Protein AF-A0A392Q1U7-F1 (afdb_monomer)

Solvent-accessible surface area (backbone atoms only — not comparable to full-atom values): 10334 Å² total; per-residue (Å²): 117,70,90,79,48,67,92,45,71,65,40,51,51,53,53,49,46,45,48,70,69,57,63,28,70,69,48,54,56,52,48,41,59,57,46,52,52,45,52,53,50,54,52,48,50,51,50,52,56,44,60,69,48,60,78,52,88,94,50,102,69,74,93,72,66,60,69,62,49,55,50,50,53,50,49,58,39,51,47,25,72,74,69,76,45,53,61,72,67,99,85,57,52,68,60,60,66,59,40,53,50,52,50,50,36,51,52,51,46,59,53,54,73,70,58,83,50,64,29,76,80,36,69,91,42,51,88,53,58,72,86,46,52,66,58,50,50,53,53,37,49,56,51,46,51,51,52,50,51,50,51,51,50,53,53,54,61,35,59,85,36,59,58,96,85,39,46,34,66,56,49,53,52,54,75,55,99

pLDDT: mean 72.5, std 15.58, range [30.97, 90.19]

Radius of gyration: 20.48 Å; Cα contacts (8 Å, |Δi|>4): 106; chains: 1; bounding box: 51×43×52 Å

Mean predicted aligned error: 11.9 Å

Structure (mmCIF, N/CA/C/O backbone):
data_AF-A0A392Q1U7-F1
#
_entry.id   AF-A0A392Q1U7-F1
#
loop_
_atom_site.group_PDB
_atom_site.id
_atom_site.type_symbol
_atom_site.label_atom_id
_atom_site.label_alt_id
_atom_site.label_comp_id
_atom_site.label_asym_id
_atom_site.label_entity_id
_atom_site.label_seq_id
_atom_site.pdbx_PDB_ins_code
_atom_site.Cartn_x
_atom_site.Cartn_y
_atom_site.Cartn_z
_atom_site.occupancy
_atom_site.B_iso_or_equiv
_atom_site.auth_seq_id
_atom_site.auth_comp_id
_atom_site.auth_asym_id
_atom_site.auth_atom_id
_atom_site.pdbx_PDB_model_num
ATOM 1 N N . MET A 1 1 ? -5.615 -0.242 13.489 1.00 59.84 1 MET A N 1
ATOM 2 C CA . MET A 1 1 ? -5.833 0.347 12.144 1.00 59.84 1 MET A CA 1
ATOM 3 C C . MET A 1 1 ? -7.008 1.340 12.153 1.00 59.84 1 MET A C 1
ATOM 5 O O . MET A 1 1 ? -8.154 0.920 12.259 1.00 59.84 1 MET A O 1
ATOM 9 N N . PHE A 1 2 ? -6.759 2.656 12.079 1.00 68.69 2 PHE A N 1
ATOM 10 C CA . PHE A 1 2 ? -7.812 3.687 12.219 1.00 68.69 2 PHE A CA 1
ATOM 11 C C . PHE A 1 2 ? -8.845 3.705 11.073 1.00 68.69 2 PHE A C 1
ATOM 13 O O . PHE A 1 2 ? -9.956 4.192 11.263 1.00 68.69 2 PHE A O 1
ATOM 20 N N . VAL A 1 3 ? -8.498 3.158 9.901 1.00 69.00 3 VAL A N 1
ATOM 21 C CA . VAL A 1 3 ? -9.365 3.093 8.706 1.00 69.00 3 VAL A CA 1
ATOM 22 C C . VAL A 1 3 ? -10.648 2.294 8.964 1.00 69.00 3 VAL A C 1
ATOM 24 O O . VAL A 1 3 ? -11.698 2.638 8.433 1.00 69.00 3 VAL A O 1
ATOM 27 N N . LEU A 1 4 ? -10.573 1.271 9.821 1.00 73.62 4 LEU A N 1
ATOM 28 C CA . LEU A 1 4 ? -11.698 0.410 10.205 1.00 73.62 4 LEU A CA 1
ATOM 29 C C . LEU A 1 4 ? -12.294 0.782 11.572 1.00 73.62 4 LEU A C 1
ATOM 31 O O . LEU A 1 4 ? -13.145 0.064 12.096 1.00 73.62 4 LEU A O 1
ATOM 35 N N . ALA A 1 5 ? -11.837 1.880 12.184 1.00 80.44 5 ALA A N 1
ATOM 36 C CA . ALA A 1 5 ? -12.350 2.298 13.480 1.00 80.44 5 ALA A CA 1
ATOM 37 C C . ALA A 1 5 ? -13.783 2.843 13.341 1.00 80.44 5 ALA A C 1
ATOM 39 O O . ALA A 1 5 ? -14.061 3.597 12.402 1.00 80.44 5 ALA A O 1
ATOM 40 N N . PRO A 1 6 ? -14.690 2.521 14.282 1.00 86.38 6 PRO A N 1
ATOM 41 C CA . PRO A 1 6 ? -16.019 3.110 14.293 1.00 86.38 6 PRO A CA 1
ATOM 42 C C . PRO A 1 6 ? -15.921 4.631 14.433 1.00 86.38 6 PRO A C 1
ATOM 44 O O . PRO A 1 6 ? -14.999 5.170 15.057 1.00 86.38 6 PRO A O 1
ATOM 47 N N . TYR A 1 7 ? -16.894 5.334 13.859 1.00 86.25 7 TYR A N 1
ATOM 48 C CA . TYR A 1 7 ? -16.936 6.787 13.934 1.00 86.25 7 TYR A CA 1
ATOM 49 C C . TYR A 1 7 ? -16.984 7.250 15.398 1.00 86.25 7 TYR A C 1
ATOM 51 O O . TYR A 1 7 ? -17.879 6.890 16.159 1.00 86.25 7 TYR A O 1
ATOM 59 N N . GLY A 1 8 ? -16.014 8.070 15.795 1.00 88.94 8 GLY A N 1
ATOM 60 C CA . GLY A 1 8 ? -15.810 8.455 17.188 1.00 88.94 8 GLY A CA 1
ATOM 61 C C . GLY A 1 8 ? -14.883 9.656 17.319 1.00 88.94 8 GLY A C 1
ATOM 62 O O . GLY A 1 8 ? -14.483 10.254 16.319 1.00 88.94 8 GLY A O 1
ATOM 63 N N . SER A 1 9 ? -14.567 10.050 18.552 1.00 87.75 9 SER A N 1
ATOM 64 C CA . SER A 1 9 ? -13.575 11.101 18.822 1.00 87.75 9 SER A CA 1
ATOM 65 C C . SER A 1 9 ? -12.201 10.718 18.266 1.00 87.75 9 SER A C 1
ATOM 67 O O . SER A 1 9 ? -11.599 11.516 17.555 1.00 87.75 9 SER A O 1
ATOM 69 N N . TYR A 1 10 ? -11.772 9.473 18.495 1.00 83.88 10 TYR A N 1
ATOM 70 C CA . TYR A 1 10 ? -10.518 8.919 17.978 1.00 83.88 10 TYR A CA 1
ATOM 71 C C . TYR A 1 10 ? -10.422 9.017 16.448 1.00 83.88 10 TYR A C 1
ATOM 73 O O . TYR A 1 10 ? -9.534 9.685 15.926 1.00 83.88 10 TYR A O 1
ATOM 81 N N . TRP A 1 11 ? -11.383 8.433 15.720 1.00 86.06 11 TRP A N 1
ATOM 82 C CA . TRP A 1 11 ? -11.390 8.469 14.253 1.00 86.06 11 TRP A CA 1
ATOM 83 C C . TRP A 1 11 ? -11.387 9.907 13.713 1.00 86.06 11 T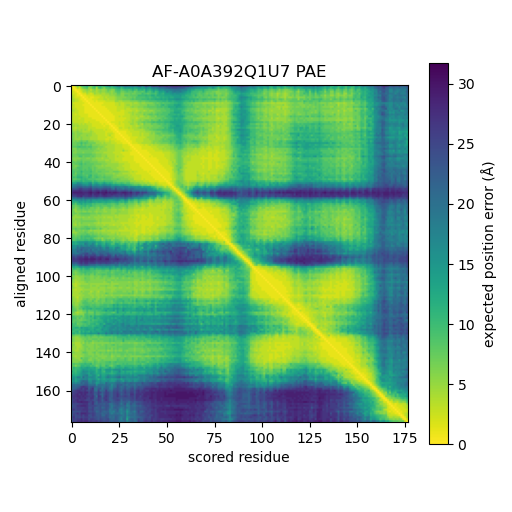RP A C 1
ATOM 85 O O . TRP A 1 11 ? -10.653 10.221 12.778 1.00 86.06 11 TRP A O 1
ATOM 95 N N . ARG A 1 12 ? -12.166 10.809 14.333 1.00 86.44 12 ARG A N 1
ATOM 96 C CA . ARG A 1 12 ? -12.230 12.223 13.933 1.00 86.44 12 ARG A CA 1
ATOM 97 C C . ARG A 1 12 ? -10.893 12.930 14.128 1.00 86.44 12 ARG A C 1
ATOM 99 O O . ARG A 1 12 ? -10.484 13.681 13.247 1.00 86.44 12 ARG A O 1
ATOM 106 N N . GLN A 1 13 ? -10.229 12.702 15.260 1.00 82.06 13 GLN A N 1
ATOM 107 C CA . GLN A 1 13 ? -8.927 13.299 15.557 1.00 82.06 13 GLN A CA 1
ATOM 108 C C . GLN A 1 13 ? -7.860 12.813 14.578 1.00 82.06 13 GLN A C 1
ATOM 110 O O . GLN A 1 13 ? -7.204 13.643 13.956 1.00 82.06 13 GLN A O 1
ATOM 115 N N . VAL A 1 14 ? -7.748 11.498 14.369 1.00 79.06 14 VAL A N 1
ATOM 116 C CA . VAL A 1 14 ? -6.768 10.932 13.431 1.00 79.06 14 VAL A CA 1
ATOM 117 C C . VAL A 1 14 ? -7.020 11.449 12.015 1.00 79.06 14 VAL A C 1
ATOM 119 O O . VAL A 1 14 ? -6.110 11.981 11.390 1.00 79.06 14 VAL A O 1
ATOM 122 N N . ARG A 1 15 ? -8.272 11.416 11.533 1.00 82.25 15 ARG A N 1
ATOM 123 C CA . ARG A 1 15 ? -8.622 11.946 10.205 1.00 82.25 15 ARG A CA 1
ATOM 124 C C . ARG A 1 15 ? -8.290 13.432 10.065 1.00 82.25 15 ARG A C 1
ATOM 126 O O . ARG A 1 15 ? -7.809 13.847 9.009 1.00 82.25 15 ARG A O 1
ATOM 133 N N . LYS A 1 16 ? -8.552 14.235 11.102 1.00 83.00 16 LYS A N 1
ATOM 134 C CA . LYS A 1 16 ? -8.217 15.664 11.118 1.00 83.00 16 LYS A CA 1
ATOM 135 C C . LYS A 1 16 ? -6.708 15.866 10.972 1.00 83.00 16 LYS A C 1
ATOM 137 O O . LYS A 1 16 ? -6.309 16.633 10.105 1.00 83.00 16 LYS A O 1
ATOM 142 N N . ILE A 1 17 ? -5.897 15.151 11.754 1.00 77.50 17 ILE A N 1
ATOM 143 C CA . ILE A 1 17 ? -4.429 15.218 11.683 1.00 77.50 17 ILE A CA 1
ATOM 144 C C . ILE A 1 17 ? -3.945 14.799 10.293 1.00 77.50 17 ILE A C 1
ATOM 146 O O . ILE A 1 17 ? -3.238 15.557 9.639 1.00 77.50 17 ILE A O 1
ATOM 150 N N . THR A 1 18 ? -4.386 13.647 9.778 1.00 77.81 18 THR A N 1
ATOM 151 C CA . THR A 1 18 ? -3.981 13.177 8.444 1.00 77.81 18 THR A CA 1
ATOM 152 C C . THR A 1 18 ? -4.306 14.202 7.356 1.00 77.81 18 THR A C 1
ATOM 154 O O . THR A 1 18 ? -3.483 14.463 6.486 1.00 77.81 18 THR A O 1
ATOM 157 N N . THR A 1 19 ? -5.484 14.822 7.411 1.00 80.69 19 THR A N 1
ATOM 158 C CA . THR A 1 19 ? -5.910 15.786 6.385 1.00 80.69 19 THR A CA 1
ATOM 159 C C . THR A 1 19 ? -5.155 17.113 6.488 1.00 80.69 19 THR A C 1
ATOM 161 O O . THR A 1 19 ? -4.786 17.684 5.466 1.00 80.69 19 THR A O 1
ATOM 164 N N . LEU A 1 20 ? -4.941 17.615 7.707 1.00 78.44 20 LEU A N 1
ATOM 165 C CA . LEU A 1 20 ? -4.383 18.950 7.940 1.00 78.44 20 LEU A CA 1
ATOM 166 C C . LEU A 1 20 ? -2.860 18.986 8.037 1.00 78.44 20 LEU A C 1
ATOM 168 O O . LEU A 1 20 ? -2.287 20.046 7.826 1.00 78.44 20 LEU A O 1
ATOM 172 N N . GLU A 1 21 ? -2.210 17.864 8.328 1.00 72.31 21 GLU A N 1
ATOM 173 C CA . GLU A 1 21 ? -0.757 17.824 8.519 1.00 72.31 21 GLU A CA 1
ATOM 174 C C . GLU A 1 21 ? -0.049 17.023 7.427 1.00 72.31 21 GLU A C 1
ATOM 176 O O . GLU A 1 21 ? 1.025 17.419 6.979 1.00 72.31 21 GLU A O 1
ATOM 181 N N . ILE A 1 22 ? -0.653 15.922 6.964 1.00 71.00 22 ILE A N 1
ATOM 182 C CA . ILE A 1 22 ? -0.003 14.974 6.043 1.00 71.00 22 ILE A CA 1
ATOM 183 C C . ILE A 1 22 ? -0.436 15.226 4.595 1.00 71.00 22 ILE A C 1
ATOM 185 O O . ILE A 1 22 ? 0.398 15.334 3.702 1.00 71.00 22 ILE A O 1
ATOM 189 N N . LEU A 1 23 ? -1.743 15.351 4.353 1.00 77.62 23 LEU A N 1
ATOM 190 C CA . LEU A 1 23 ? -2.328 15.423 3.008 1.00 77.62 23 LEU A CA 1
ATOM 191 C C . LEU A 1 23 ? -2.635 16.854 2.546 1.00 77.62 23 LEU A C 1
ATOM 193 O O . LEU A 1 23 ? -3.477 17.062 1.671 1.00 77.62 23 LEU A O 1
ATOM 197 N N . THR A 1 24 ? -1.972 17.857 3.120 1.00 80.81 24 THR A N 1
ATOM 198 C CA . THR A 1 24 ? -2.137 19.237 2.650 1.00 80.81 24 THR A CA 1
ATOM 199 C C . THR A 1 24 ? -1.553 19.413 1.257 1.00 80.81 24 THR A C 1
ATOM 201 O O . THR A 1 24 ? -0.583 18.750 0.891 1.00 80.81 24 THR A O 1
ATOM 204 N N . HIS A 1 25 ? -2.101 20.363 0.494 1.00 83.81 25 HIS A N 1
ATOM 205 C CA . HIS A 1 25 ? -1.598 20.696 -0.841 1.00 83.81 25 HIS A CA 1
ATOM 206 C C . HIS A 1 25 ? -0.083 20.920 -0.836 1.00 83.81 25 HIS A C 1
ATOM 208 O O . HIS A 1 25 ? 0.639 20.303 -1.612 1.00 83.81 25 HIS A O 1
ATOM 214 N N . ARG A 1 26 ? 0.402 21.733 0.113 1.00 77.25 26 ARG A N 1
ATOM 215 C CA . ARG A 1 26 ? 1.827 22.024 0.280 1.00 77.25 26 ARG A CA 1
ATOM 216 C C . ARG A 1 26 ? 2.654 20.753 0.481 1.00 77.25 26 ARG A C 1
ATOM 218 O O . ARG A 1 26 ? 3.674 20.600 -0.174 1.00 77.25 26 ARG A O 1
ATOM 225 N N . ARG A 1 27 ? 2.223 19.832 1.347 1.00 73.25 27 ARG A N 1
ATOM 226 C CA . ARG A 1 27 ? 2.957 18.578 1.599 1.00 73.25 27 ARG A CA 1
ATOM 227 C C . ARG A 1 27 ? 2.967 17.673 0.373 1.00 73.25 27 ARG A C 1
ATOM 229 O O . ARG A 1 27 ? 4.007 17.136 0.009 1.00 73.25 27 ARG A O 1
ATOM 236 N N . VAL A 1 28 ? 1.829 17.541 -0.305 1.00 79.19 28 VAL A N 1
ATOM 237 C CA . VAL A 1 28 ? 1.717 16.745 -1.537 1.00 79.19 28 VAL A CA 1
ATOM 238 C C . VAL A 1 28 ? 2.592 17.315 -2.658 1.00 79.19 28 VAL A C 1
ATOM 240 O O . VAL A 1 28 ? 3.146 16.547 -3.453 1.00 79.19 28 VAL A O 1
ATOM 243 N N . GLU A 1 29 ? 2.719 18.639 -2.724 1.00 81.38 29 GLU A N 1
ATOM 244 C CA . GLU A 1 29 ? 3.575 19.363 -3.663 1.00 81.38 29 GLU A CA 1
ATOM 245 C C . GLU A 1 29 ? 5.060 19.205 -3.321 1.00 81.38 29 GLU A C 1
ATOM 247 O O . GLU A 1 29 ? 5.847 18.862 -4.197 1.00 81.38 29 GLU A O 1
ATOM 252 N N . GLN A 1 30 ? 5.438 19.309 -2.046 1.00 71.81 30 GLN A N 1
ATOM 253 C CA . GLN A 1 30 ? 6.806 19.037 -1.585 1.00 71.81 30 GLN A CA 1
ATOM 254 C C . GLN A 1 30 ? 7.247 17.609 -1.943 1.00 71.81 30 GLN A C 1
ATOM 256 O O . GLN A 1 30 ? 8.363 17.387 -2.405 1.00 71.81 30 GLN A O 1
ATOM 261 N N . LEU A 1 31 ? 6.339 16.636 -1.846 1.00 72.38 31 LEU A N 1
ATOM 262 C CA . LEU A 1 31 ? 6.588 15.236 -2.206 1.00 72.38 31 LEU A CA 1
ATOM 263 C C . LEU A 1 31 ? 6.533 14.952 -3.722 1.00 72.38 31 LEU A C 1
ATOM 265 O O . LEU A 1 31 ? 6.670 13.803 -4.147 1.00 72.38 31 LEU A O 1
ATOM 269 N N . HIS A 1 32 ? 6.325 15.967 -4.567 1.00 81.75 32 HIS A N 1
ATOM 270 C CA . HIS A 1 32 ? 6.248 15.802 -6.021 1.00 81.75 32 HIS A CA 1
ATOM 271 C C . HIS A 1 32 ? 7.529 15.212 -6.617 1.00 81.75 32 HIS A C 1
ATOM 273 O O . HIS A 1 32 ? 7.454 14.344 -7.488 1.00 81.75 32 HIS A O 1
ATOM 279 N N . HIS A 1 33 ? 8.695 15.637 -6.126 1.00 77.38 33 HIS A N 1
ATOM 280 C CA . HIS A 1 33 ? 9.981 15.179 -6.645 1.00 77.38 33 HIS A CA 1
ATOM 281 C C . HIS A 1 33 ? 10.148 13.659 -6.502 1.00 77.38 33 HIS A C 1
ATOM 283 O O . HIS A 1 33 ? 10.556 13.010 -7.460 1.00 77.38 33 HIS A O 1
ATOM 289 N N . PHE A 1 34 ? 9.730 13.072 -5.374 1.00 74.19 34 PHE A N 1
ATOM 290 C CA . PHE A 1 34 ? 9.734 11.619 -5.186 1.00 74.19 34 PHE A CA 1
ATOM 291 C C . PHE A 1 34 ? 8.866 10.897 -6.225 1.00 74.19 34 PHE A C 1
ATOM 293 O O . PHE A 1 34 ? 9.291 9.875 -6.758 1.00 74.19 34 PHE A O 1
ATOM 300 N N . ARG A 1 35 ? 7.6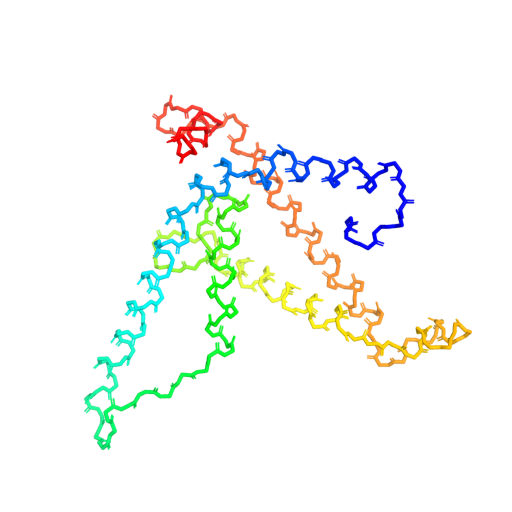88 11.442 -6.580 1.00 82.38 35 ARG A N 1
ATOM 301 C CA . ARG A 1 35 ? 6.837 10.862 -7.641 1.00 82.38 35 ARG A CA 1
ATOM 302 C C . ARG A 1 35 ? 7.533 10.882 -8.988 1.00 82.38 35 ARG A C 1
ATOM 304 O O . ARG A 1 35 ? 7.561 9.866 -9.672 1.00 82.38 35 ARG A O 1
ATOM 311 N N . VAL A 1 36 ? 8.067 12.041 -9.371 1.00 87.19 36 VAL A N 1
ATOM 312 C CA . VAL A 1 36 ? 8.711 12.218 -10.677 1.00 87.19 36 VAL A CA 1
ATOM 313 C C . VAL A 1 36 ? 9.941 11.331 -10.793 1.00 87.19 36 VAL A C 1
ATOM 315 O O . VAL A 1 36 ? 10.077 10.621 -11.786 1.00 87.19 36 VAL A O 1
ATOM 318 N N . LEU A 1 37 ? 10.798 11.326 -9.770 1.00 84.69 37 LEU A N 1
ATOM 319 C CA . LEU A 1 37 ? 12.001 10.498 -9.736 1.00 84.69 37 LEU A CA 1
ATOM 320 C C . LEU A 1 37 ? 11.662 9.011 -9.820 1.00 84.69 37 LEU A C 1
ATOM 322 O O . LEU A 1 37 ? 12.307 8.282 -10.570 1.00 84.69 37 LEU A O 1
ATOM 326 N N . GLU A 1 38 ? 10.647 8.548 -9.088 1.00 84.38 38 GLU A N 1
ATOM 327 C CA . GLU A 1 38 ? 10.283 7.135 -9.131 1.00 84.38 38 GLU A CA 1
ATOM 328 C C . GLU A 1 38 ? 9.703 6.738 -10.488 1.00 84.38 38 GLU A C 1
ATOM 330 O O . GLU A 1 38 ? 10.127 5.738 -11.056 1.00 84.38 38 GLU A O 1
ATOM 335 N N . VAL A 1 39 ? 8.823 7.558 -11.069 1.00 88.69 39 VAL A N 1
ATOM 336 C CA . VAL A 1 39 ? 8.293 7.315 -12.419 1.00 88.69 39 VAL A CA 1
ATOM 337 C C . VAL A 1 39 ? 9.422 7.283 -13.453 1.00 88.69 39 VAL A C 1
ATOM 339 O O . VAL A 1 39 ? 9.451 6.388 -14.296 1.00 88.69 39 VAL A O 1
ATOM 342 N N . GLN A 1 40 ? 10.380 8.211 -13.379 1.00 90.19 40 GLN A N 1
ATOM 343 C CA . GLN A 1 40 ? 11.554 8.216 -14.255 1.00 90.19 40 GLN A CA 1
ATOM 344 C C . GLN A 1 40 ? 12.392 6.943 -14.095 1.00 90.19 40 GLN A C 1
ATOM 346 O O . GLN A 1 40 ? 12.786 6.342 -15.095 1.00 90.19 40 GLN A O 1
ATOM 351 N N . ASN A 1 41 ? 12.624 6.499 -12.858 1.00 86.19 41 ASN A N 1
ATOM 352 C CA . ASN A 1 41 ? 13.346 5.259 -12.582 1.00 86.19 41 ASN A CA 1
ATOM 353 C C . ASN A 1 41 ? 12.612 4.036 -13.141 1.00 86.19 41 ASN A C 1
ATOM 355 O O . ASN A 1 41 ? 13.245 3.193 -13.769 1.00 86.19 41 ASN A O 1
ATOM 359 N N . SER A 1 42 ? 11.291 3.953 -12.975 1.00 86.38 42 SER A N 1
ATOM 360 C CA . SER A 1 42 ? 10.501 2.837 -13.499 1.00 86.38 42 SER A CA 1
ATOM 361 C C . SER A 1 42 ? 10.436 2.824 -15.032 1.00 86.38 42 SER A C 1
ATOM 363 O O . SER A 1 42 ? 10.443 1.755 -15.637 1.00 86.38 42 SER A O 1
ATOM 365 N N . ILE A 1 43 ? 10.419 3.993 -15.687 1.00 89.69 43 ILE A N 1
ATOM 366 C CA . ILE A 1 43 ? 10.532 4.091 -17.154 1.00 89.69 43 ILE A CA 1
ATOM 367 C C . ILE A 1 43 ? 11.918 3.634 -17.619 1.00 89.69 43 ILE A C 1
ATOM 369 O O . ILE A 1 43 ? 12.032 2.915 -18.612 1.00 89.69 43 ILE A O 1
ATOM 373 N N . LYS A 1 44 ? 12.975 4.029 -16.903 1.00 89.94 44 LYS A N 1
ATOM 374 C CA . LYS A 1 44 ? 14.338 3.585 -17.203 1.00 89.94 44 LYS A CA 1
ATOM 375 C C . LYS A 1 44 ? 14.473 2.067 -17.065 1.00 89.94 44 LYS A C 1
ATOM 377 O O . LYS A 1 44 ? 15.029 1.433 -17.952 1.00 89.94 44 LYS A O 1
ATOM 382 N N . GLU A 1 45 ? 13.892 1.481 -16.022 1.00 86.44 45 GLU A N 1
ATOM 383 C CA . GLU A 1 45 ? 13.853 0.028 -15.833 1.00 86.44 45 GLU A CA 1
ATOM 384 C C . GLU A 1 45 ? 13.170 -0.680 -17.013 1.00 86.44 45 GLU A C 1
ATOM 386 O O . GLU A 1 45 ? 13.697 -1.668 -17.524 1.00 86.44 45 GLU A O 1
ATOM 391 N N . PHE A 1 46 ? 12.057 -0.141 -17.528 1.00 86.12 46 PHE A N 1
ATOM 392 C CA . PHE A 1 46 ? 11.446 -0.671 -18.750 1.00 86.12 46 PHE A CA 1
ATOM 393 C C . PHE A 1 46 ? 12.376 -0.624 -19.952 1.00 86.12 46 PHE A C 1
ATOM 395 O O . PHE A 1 46 ? 12.458 -1.595 -20.706 1.00 86.12 46 PHE A O 1
ATOM 402 N N . TYR A 1 47 ? 13.061 0.500 -20.136 1.00 86.94 47 TYR A N 1
ATOM 403 C CA . TYR A 1 47 ? 13.995 0.671 -21.236 1.00 86.94 47 TYR A CA 1
ATOM 404 C C . TYR A 1 47 ? 15.168 -0.315 -21.147 1.00 86.94 47 TYR A C 1
ATOM 406 O O . TYR A 1 47 ? 15.532 -0.922 -22.154 1.00 86.94 47 TYR A O 1
ATOM 414 N N . ASP A 1 48 ? 15.707 -0.538 -19.950 1.00 87.06 48 ASP A N 1
ATOM 415 C CA . ASP A 1 48 ? 16.816 -1.465 -19.708 1.00 87.06 48 ASP A CA 1
ATOM 416 C C . ASP A 1 48 ? 16.389 -2.933 -19.931 1.00 87.06 48 ASP A C 1
ATOM 418 O O . ASP A 1 48 ? 17.098 -3.713 -20.581 1.00 87.06 48 ASP A O 1
ATOM 422 N N . VAL A 1 49 ? 15.188 -3.317 -19.476 1.00 84.69 49 VAL A N 1
ATOM 423 C CA . VAL A 1 49 ? 14.610 -4.649 -19.742 1.00 84.69 49 VAL A CA 1
ATOM 424 C C . VAL A 1 49 ? 14.342 -4.845 -21.238 1.00 84.69 49 VAL A C 1
ATOM 426 O O . VAL A 1 49 ? 14.566 -5.929 -21.776 1.00 84.69 49 VAL A O 1
ATOM 429 N N . TRP A 1 50 ? 13.892 -3.802 -21.935 1.00 84.69 50 TRP A N 1
ATOM 430 C CA . TRP A 1 50 ? 13.712 -3.844 -23.383 1.00 84.69 50 TRP A CA 1
ATOM 431 C C . TRP A 1 50 ? 15.043 -3.992 -24.128 1.00 84.69 50 TRP A C 1
ATOM 433 O O . TRP A 1 50 ? 15.168 -4.862 -24.989 1.00 84.69 50 TRP A O 1
ATOM 443 N N . CYS A 1 51 ? 16.063 -3.216 -23.754 1.00 84.06 51 CYS A N 1
ATOM 444 C CA . CYS A 1 51 ? 17.387 -3.283 -24.373 1.00 84.06 51 CYS A CA 1
ATOM 445 C C . CYS A 1 51 ? 18.065 -4.643 -24.173 1.00 84.06 51 CYS A C 1
ATOM 447 O O . CYS A 1 51 ? 18.660 -5.165 -25.111 1.00 84.06 51 CYS A O 1
ATOM 449 N N . SER A 1 52 ? 17.962 -5.231 -22.978 1.00 82.25 52 SER A N 1
ATOM 450 C CA . SER A 1 52 ? 18.567 -6.539 -22.683 1.00 82.25 52 SER A CA 1
ATOM 451 C C . SER A 1 52 ? 17.935 -7.686 -23.477 1.00 82.25 52 SER A C 1
ATOM 453 O O . SER A 1 52 ? 18.644 -8.601 -23.886 1.00 82.25 52 SER A O 1
ATOM 455 N N . LYS A 1 53 ? 16.627 -7.621 -23.752 1.00 76.50 53 LYS A N 1
ATOM 456 C CA . LYS A 1 53 ? 15.896 -8.651 -24.513 1.00 76.50 53 LYS A CA 1
ATOM 457 C C . LYS A 1 53 ? 15.940 -8.467 -26.028 1.00 76.50 53 LYS A C 1
ATOM 459 O O . LYS A 1 53 ? 15.617 -9.396 -26.754 1.00 76.50 53 LYS A O 1
ATOM 464 N N . LYS A 1 54 ? 16.370 -7.300 -26.514 1.00 68.31 54 LYS A N 1
ATOM 465 C CA . LYS A 1 54 ? 16.489 -6.995 -27.950 1.00 68.31 54 LYS A CA 1
ATOM 466 C C . LYS A 1 54 ? 17.491 -7.898 -28.689 1.00 68.31 54 LYS A C 1
ATOM 468 O O . LYS A 1 54 ? 17.416 -8.007 -29.909 1.00 68.31 54 LYS A O 1
ATOM 473 N N . ASN A 1 55 ? 18.423 -8.519 -27.965 1.00 63.00 55 ASN A N 1
ATOM 474 C CA . ASN A 1 55 ? 19.451 -9.384 -28.544 1.00 63.00 55 ASN A CA 1
ATOM 475 C C . ASN A 1 55 ? 18.986 -10.832 -28.791 1.00 63.00 55 ASN A C 1
ATOM 477 O O . ASN A 1 55 ? 19.701 -11.552 -29.480 1.00 63.00 55 ASN A O 1
ATOM 481 N N . ASP A 1 56 ? 17.821 -11.244 -28.273 1.00 63.06 56 ASP A N 1
ATOM 482 C CA . ASP A 1 56 ? 17.222 -12.555 -28.552 1.00 63.06 56 ASP A CA 1
ATOM 483 C C . ASP A 1 56 ? 16.136 -12.412 -29.632 1.00 63.06 56 ASP A C 1
ATOM 485 O O . ASP A 1 56 ? 15.229 -11.582 -29.554 1.00 63.06 56 ASP A O 1
ATOM 489 N N . GLU A 1 57 ? 16.281 -13.193 -30.695 1.00 64.25 57 GLU A N 1
ATOM 490 C CA . GLU A 1 57 ? 15.632 -13.014 -31.991 1.00 64.25 57 GLU A CA 1
ATOM 491 C C . GLU A 1 57 ? 14.086 -13.050 -31.967 1.00 64.25 57 GLU A C 1
ATOM 493 O O . GLU A 1 57 ? 13.457 -13.815 -31.237 1.00 64.25 57 GLU A O 1
ATOM 498 N N . SER A 1 58 ? 13.494 -12.275 -32.895 1.00 60.81 58 SER A N 1
ATOM 499 C CA . SER A 1 58 ? 12.112 -12.306 -33.436 1.00 60.81 58 SER A CA 1
ATOM 500 C C . SER A 1 58 ? 11.039 -11.351 -32.884 1.00 60.81 58 SER A C 1
ATOM 502 O O . SER A 1 58 ? 10.005 -11.193 -33.534 1.00 60.81 58 SER A O 1
ATOM 504 N N . SER A 1 59 ? 11.266 -10.623 -31.786 1.00 59.97 59 SER A N 1
ATOM 505 C CA . SER A 1 59 ? 10.242 -9.722 -31.227 1.00 59.97 59 SER A CA 1
ATOM 506 C C . SER A 1 59 ? 10.820 -8.382 -30.764 1.00 59.97 59 SER A C 1
ATOM 508 O O . SER A 1 59 ? 11.534 -8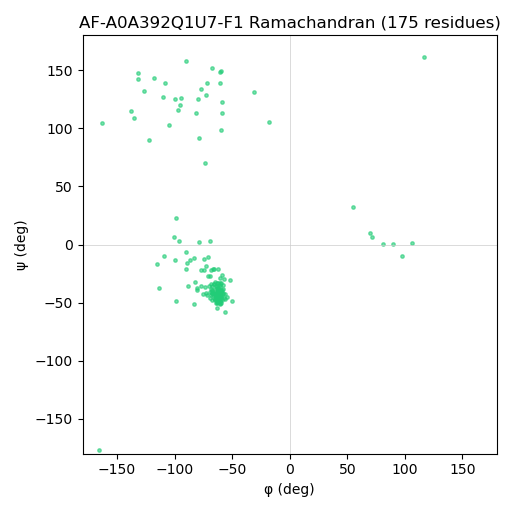.312 -29.772 1.00 59.97 59 SER A O 1
ATOM 510 N N . ASN A 1 60 ? 10.428 -7.283 -31.421 1.00 73.25 60 ASN A N 1
ATOM 511 C CA . ASN A 1 60 ? 10.721 -5.905 -30.977 1.00 73.25 60 ASN A CA 1
ATOM 512 C C . ASN A 1 60 ? 9.968 -5.496 -29.692 1.00 73.25 60 ASN A C 1
ATOM 514 O O . ASN A 1 60 ? 10.059 -4.345 -29.255 1.00 73.25 60 ASN A O 1
ATOM 518 N N . TYR A 1 61 ? 9.203 -6.410 -29.099 1.00 76.31 61 TYR A N 1
ATOM 519 C CA . TYR A 1 61 ? 8.309 -6.150 -27.982 1.00 76.31 61 TYR A CA 1
ATOM 520 C C . TYR A 1 61 ? 8.729 -6.961 -26.760 1.00 76.31 61 TYR A C 1
A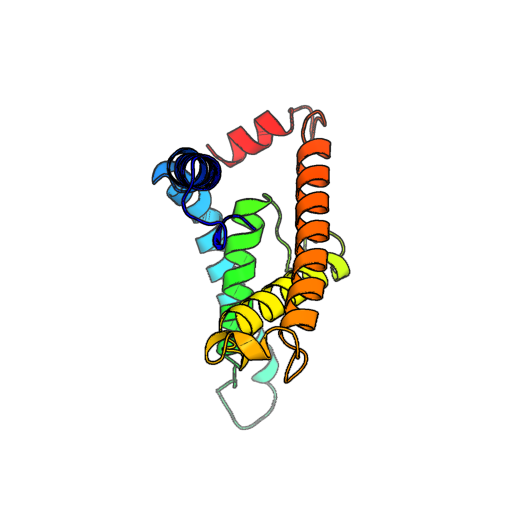TOM 522 O O . TYR A 1 61 ? 9.130 -8.121 -26.867 1.00 76.31 61 TYR A O 1
ATOM 530 N N . VAL A 1 62 ? 8.575 -6.355 -25.584 1.00 82.81 62 VAL A N 1
ATOM 531 C CA . VAL A 1 62 ? 8.720 -7.035 -24.297 1.00 82.81 62 VAL A CA 1
ATOM 532 C C . VAL A 1 62 ? 7.356 -7.141 -23.636 1.00 82.81 62 VAL A C 1
ATOM 534 O O . VAL A 1 62 ? 6.655 -6.147 -23.463 1.00 82.81 62 VAL A O 1
ATOM 537 N N . LEU A 1 63 ? 6.996 -8.362 -23.244 1.00 84.06 63 LEU A N 1
ATOM 538 C CA . LEU A 1 63 ? 5.847 -8.613 -22.384 1.00 84.06 63 LEU A CA 1
ATOM 539 C C . LEU A 1 63 ? 6.162 -8.158 -20.959 1.00 84.06 63 LEU A C 1
ATOM 541 O O . LEU A 1 63 ? 7.178 -8.546 -20.379 1.00 84.06 63 LEU A O 1
ATOM 545 N N . VAL A 1 64 ? 5.262 -7.350 -20.407 1.00 83.69 64 VAL A N 1
ATOM 546 C CA . VAL A 1 64 ? 5.347 -6.798 -19.056 1.00 83.69 64 VAL A CA 1
ATOM 547 C C . VAL A 1 64 ? 4.063 -7.126 -18.305 1.00 83.69 64 VAL A C 1
ATOM 549 O O . VAL A 1 64 ? 2.965 -6.851 -18.790 1.00 83.69 64 VAL A O 1
ATOM 552 N N . GLU A 1 65 ? 4.191 -7.633 -17.080 1.00 88.69 65 GLU A N 1
ATOM 553 C CA . GLU A 1 65 ? 3.059 -7.754 -16.165 1.00 88.69 65 GLU A CA 1
ATOM 554 C C . GLU A 1 65 ? 2.739 -6.394 -15.521 1.00 88.69 65 GLU A C 1
ATOM 556 O O . GLU A 1 65 ? 3.268 -6.025 -14.470 1.00 88.69 65 GLU A O 1
ATOM 561 N N . LEU A 1 66 ? 1.837 -5.635 -16.151 1.00 87.88 66 LEU A N 1
ATOM 562 C CA . LEU A 1 66 ? 1.466 -4.290 -15.692 1.00 87.88 66 LEU A CA 1
ATOM 563 C C . LEU A 1 66 ? 0.934 -4.272 -14.253 1.00 87.88 66 LEU A C 1
ATOM 565 O O . LEU A 1 66 ? 1.201 -3.327 -13.520 1.00 87.88 66 LEU A O 1
ATOM 569 N N . LYS A 1 67 ? 0.216 -5.317 -13.819 1.00 84.62 67 LYS A N 1
ATOM 570 C CA . LYS A 1 67 ? -0.307 -5.417 -12.447 1.00 84.62 67 LYS A CA 1
ATOM 571 C C . LYS A 1 67 ? 0.822 -5.388 -11.417 1.00 84.62 67 LYS A C 1
ATOM 573 O O . LYS A 1 67 ? 0.761 -4.614 -10.459 1.00 84.62 67 LYS A O 1
ATOM 578 N N . GLN A 1 68 ? 1.842 -6.221 -11.610 1.00 81.69 68 GLN A N 1
ATOM 579 C CA . GLN A 1 68 ? 2.998 -6.263 -10.724 1.00 81.69 68 GLN A CA 1
ATOM 580 C C . GLN A 1 68 ? 3.735 -4.923 -10.737 1.00 81.69 68 GLN A C 1
ATOM 582 O O . GLN A 1 68 ? 4.039 -4.388 -9.670 1.00 81.69 68 GLN A O 1
ATOM 587 N N . TRP A 1 69 ? 3.935 -4.355 -11.925 1.00 84.25 69 TRP A N 1
ATOM 588 C CA . TRP A 1 69 ? 4.642 -3.091 -12.091 1.00 84.25 69 TRP A CA 1
ATOM 589 C C . TRP A 1 69 ? 3.925 -1.912 -11.423 1.00 84.25 69 TRP A C 1
ATOM 591 O O . TRP A 1 69 ? 4.526 -1.211 -10.614 1.00 84.25 69 TRP A O 1
ATOM 601 N N . PHE A 1 70 ? 2.621 -1.728 -11.660 1.00 86.38 70 PHE A N 1
ATOM 602 C CA . PHE A 1 70 ? 1.841 -0.675 -10.997 1.00 86.38 70 PHE A CA 1
ATOM 603 C C . PHE A 1 70 ? 1.822 -0.846 -9.479 1.00 86.38 70 PHE A C 1
ATOM 605 O O . PHE A 1 70 ? 1.836 0.144 -8.745 1.00 86.38 70 PHE A O 1
ATOM 612 N N . THR A 1 71 ? 1.816 -2.092 -8.999 1.00 82.19 71 THR A N 1
ATOM 613 C CA . THR A 1 71 ? 1.891 -2.377 -7.565 1.00 82.19 71 THR A CA 1
ATOM 614 C C . THR A 1 71 ? 3.232 -1.916 -6.994 1.00 82.19 71 THR A C 1
ATOM 616 O O . THR A 1 71 ? 3.251 -1.221 -5.982 1.00 82.19 71 THR A O 1
ATOM 619 N N . GLN A 1 72 ? 4.346 -2.250 -7.652 1.00 78.75 72 GLN A N 1
ATOM 620 C CA . GLN A 1 72 ? 5.688 -1.815 -7.249 1.00 78.75 72 GLN A CA 1
ATOM 621 C C . GLN A 1 72 ? 5.828 -0.293 -7.312 1.00 78.75 72 GLN A C 1
ATOM 623 O O . GLN A 1 72 ? 6.198 0.310 -6.313 1.00 78.75 72 GLN A O 1
ATOM 628 N N . LEU A 1 73 ? 5.433 0.341 -8.421 1.00 84.12 73 LEU A N 1
ATOM 629 C CA . LEU A 1 73 ? 5.453 1.797 -8.569 1.00 84.12 73 LEU A CA 1
ATOM 630 C C . LEU A 1 73 ? 4.670 2.491 -7.444 1.00 84.12 73 LEU A C 1
ATOM 632 O O . LEU A 1 73 ? 5.156 3.445 -6.844 1.00 84.12 73 LEU A O 1
ATOM 636 N N . SER A 1 74 ? 3.475 1.991 -7.118 1.00 83.44 74 SER A N 1
ATOM 637 C CA . SER A 1 74 ? 2.638 2.566 -6.057 1.00 83.44 74 SER A CA 1
ATOM 638 C C . SER A 1 74 ? 3.322 2.497 -4.690 1.00 83.44 74 SER A C 1
ATOM 640 O O . SER A 1 74 ? 3.349 3.492 -3.968 1.00 83.44 74 SER A O 1
ATOM 642 N N . PHE A 1 75 ? 3.926 1.355 -4.343 1.00 77.25 75 PHE A N 1
ATOM 643 C CA . PHE A 1 75 ? 4.673 1.221 -3.089 1.00 77.25 75 PHE A CA 1
ATOM 644 C C . PHE A 1 75 ? 5.949 2.066 -3.077 1.00 77.25 75 PHE A C 1
ATOM 646 O O . PHE A 1 75 ? 6.237 2.701 -2.064 1.00 77.25 75 PHE A O 1
ATOM 653 N N . ASN A 1 76 ? 6.670 2.144 -4.196 1.00 75.06 76 ASN A N 1
ATOM 654 C CA . ASN A 1 76 ? 7.884 2.950 -4.316 1.00 75.06 76 ASN A CA 1
ATOM 655 C C . ASN A 1 76 ? 7.604 4.452 -4.262 1.00 75.06 76 ASN A C 1
ATOM 657 O O . ASN A 1 76 ? 8.498 5.224 -3.940 1.00 75.06 76 ASN A O 1
ATOM 661 N N . ILE A 1 77 ? 6.379 4.875 -4.564 1.00 81.06 77 ILE A N 1
ATOM 662 C CA . ILE A 1 77 ? 5.944 6.257 -4.387 1.00 81.06 77 ILE A CA 1
ATOM 663 C C . ILE A 1 77 ? 5.513 6.496 -2.936 1.00 81.06 77 ILE A C 1
ATOM 665 O O . ILE A 1 77 ? 5.965 7.449 -2.310 1.00 81.06 77 ILE A O 1
ATOM 669 N N . VAL A 1 78 ? 4.640 5.645 -2.389 1.00 76.44 78 VAL A N 1
ATOM 670 C CA . VAL A 1 78 ? 3.994 5.896 -1.091 1.00 76.44 78 VAL A CA 1
ATOM 671 C C . VAL A 1 78 ? 4.937 5.657 0.089 1.00 76.44 78 VAL A C 1
ATOM 673 O O . VAL A 1 78 ? 4.963 6.468 1.010 1.00 76.44 78 VAL A O 1
ATOM 676 N N . LEU A 1 79 ? 5.734 4.585 0.086 1.00 71.50 79 LEU A N 1
ATOM 677 C CA . LEU A 1 79 ? 6.601 4.266 1.227 1.00 71.50 79 LEU A CA 1
ATOM 678 C C . LEU A 1 79 ? 7.675 5.341 1.472 1.00 71.50 79 LEU A C 1
ATOM 680 O O . LEU A 1 79 ? 7.815 5.772 2.617 1.00 71.50 79 LEU A O 1
ATOM 684 N N . PRO A 1 80 ? 8.383 5.862 0.451 1.00 69.19 80 PRO A N 1
ATOM 685 C CA . PRO A 1 80 ? 9.387 6.902 0.675 1.00 69.19 80 PRO A CA 1
ATOM 686 C C . PRO A 1 80 ? 8.778 8.249 1.045 1.00 69.19 80 PRO A C 1
ATOM 688 O O . PRO A 1 80 ? 9.399 9.007 1.779 1.00 69.19 80 PRO A O 1
ATOM 691 N N . MET A 1 81 ? 7.546 8.530 0.613 1.00 67.00 81 MET A N 1
ATOM 692 C CA . MET A 1 81 ? 6.808 9.703 1.087 1.00 67.00 81 MET A CA 1
ATOM 693 C C . MET A 1 81 ? 6.474 9.645 2.576 1.00 67.00 81 MET A C 1
ATOM 695 O O . MET A 1 81 ? 6.382 10.691 3.212 1.00 67.00 81 MET A O 1
ATOM 699 N N . LEU A 1 82 ? 6.254 8.445 3.117 1.00 62.59 82 LEU A N 1
ATOM 700 C CA . LEU A 1 82 ? 5.880 8.248 4.517 1.00 62.59 82 LEU A CA 1
ATOM 701 C C . LEU A 1 82 ? 7.099 8.108 5.438 1.00 62.59 82 LEU A C 1
ATOM 703 O O . LEU A 1 82 ? 7.056 8.579 6.567 1.00 62.59 82 LEU A O 1
ATOM 707 N N . VAL A 1 83 ? 8.174 7.473 4.962 1.00 57.25 83 VAL A N 1
ATOM 708 C CA . VAL A 1 83 ? 9.348 7.104 5.781 1.00 57.25 83 VAL A CA 1
ATOM 709 C C . VAL A 1 83 ? 10.591 7.942 5.441 1.00 57.25 83 VAL A C 1
ATOM 711 O O . VAL A 1 83 ? 11.606 7.874 6.128 1.00 57.25 83 VAL A O 1
ATOM 714 N N . GLY A 1 84 ? 10.557 8.727 4.361 1.00 53.88 84 GLY A N 1
ATOM 715 C CA . GLY A 1 84 ? 11.705 9.504 3.880 1.00 53.88 84 GLY A CA 1
ATOM 716 C C . GLY A 1 84 ? 12.824 8.659 3.253 1.00 53.88 84 GLY A C 1
ATOM 717 O O . GLY A 1 84 ? 13.887 9.191 2.941 1.00 53.88 84 GLY A O 1
ATOM 718 N N . LYS A 1 85 ? 12.622 7.344 3.066 1.00 54.50 85 LYS A N 1
ATOM 719 C CA . LYS A 1 85 ? 13.625 6.404 2.532 1.00 54.50 85 LYS A CA 1
ATOM 720 C C . LYS A 1 85 ? 13.054 5.520 1.424 1.00 54.50 85 LYS A C 1
ATOM 722 O O . LYS A 1 85 ? 11.909 5.079 1.495 1.00 54.50 85 LYS A O 1
ATOM 727 N N . ARG A 1 86 ? 13.867 5.240 0.397 1.00 49.81 86 ARG A N 1
ATOM 728 C CA . ARG A 1 86 ? 13.513 4.336 -0.711 1.00 49.81 86 ARG A CA 1
ATOM 729 C C . ARG A 1 86 ? 13.624 2.874 -0.258 1.00 49.81 86 ARG A C 1
ATOM 731 O O . ARG A 1 86 ? 14.616 2.509 0.358 1.00 49.81 86 ARG A O 1
ATOM 738 N N . TYR A 1 87 ? 12.622 2.048 -0.568 1.00 48.97 87 TYR A N 1
ATOM 739 C CA . TYR A 1 87 ? 12.604 0.617 -0.211 1.00 48.97 87 TYR A CA 1
ATOM 740 C C . TYR A 1 87 ? 13.014 -0.314 -1.369 1.00 48.97 87 TYR A C 1
ATOM 742 O O . TYR A 1 87 ? 13.312 -1.480 -1.137 1.00 48.97 87 TYR A O 1
ATOM 750 N N . PHE A 1 88 ? 13.082 0.190 -2.607 1.00 45.84 88 PHE A N 1
ATOM 751 C CA . PHE A 1 88 ? 13.553 -0.562 -3.776 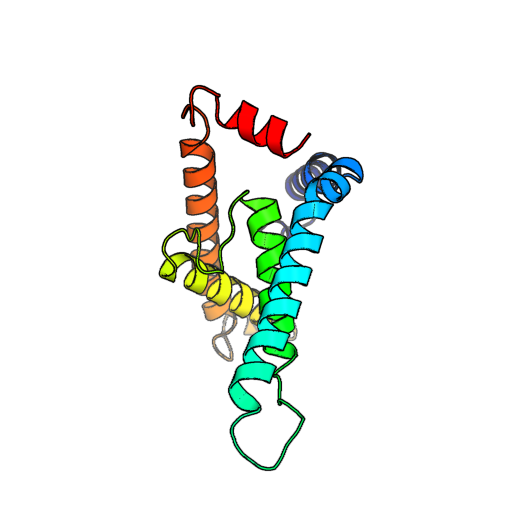1.00 45.84 88 PHE A CA 1
ATOM 752 C C . PHE A 1 88 ? 14.584 0.222 -4.587 1.00 45.84 88 PHE A C 1
ATOM 754 O O . PHE A 1 88 ? 14.499 1.441 -4.704 1.00 45.84 88 PHE A O 1
ATOM 761 N N . GLY A 1 89 ? 15.527 -0.493 -5.201 1.00 47.19 89 GLY A N 1
ATOM 762 C CA . GLY A 1 89 ? 16.587 0.071 -6.041 1.00 47.19 89 GLY A CA 1
ATOM 763 C C . GLY A 1 89 ? 17.988 -0.160 -5.467 1.00 47.19 89 GLY A C 1
ATOM 764 O O . GLY A 1 89 ? 18.156 -0.458 -4.293 1.00 47.19 89 GLY A O 1
ATOM 765 N N . ALA A 1 90 ? 19.010 -0.042 -6.315 1.00 42.06 90 ALA A N 1
ATOM 766 C CA . ALA A 1 90 ? 20.363 -0.530 -6.034 1.00 42.06 90 ALA A CA 1
ATOM 767 C C . ALA A 1 90 ? 21.166 0.247 -4.968 1.00 42.06 90 ALA A C 1
ATOM 769 O O . ALA A 1 90 ? 22.240 -0.214 -4.599 1.00 42.06 90 ALA A O 1
ATOM 770 N N . ILE A 1 91 ? 20.713 1.425 -4.515 1.00 40.19 91 ILE A N 1
ATOM 771 C CA . ILE A 1 91 ? 21.622 2.389 -3.862 1.00 40.19 91 ILE A CA 1
ATOM 772 C C . ILE A 1 91 ? 21.336 2.677 -2.389 1.00 40.19 91 ILE A C 1
ATOM 774 O O . ILE A 1 91 ? 22.247 3.127 -1.722 1.00 40.19 91 ILE A O 1
ATOM 778 N N . ASN A 1 92 ? 20.176 2.374 -1.816 1.00 47.31 92 ASN A N 1
ATOM 779 C CA . ASN A 1 92 ? 19.984 2.523 -0.367 1.00 47.31 92 ASN A CA 1
ATOM 780 C C . ASN A 1 92 ? 18.759 1.725 0.036 1.00 47.31 92 ASN A C 1
ATOM 782 O O . ASN A 1 92 ? 17.647 2.161 -0.249 1.00 47.31 92 ASN A O 1
ATOM 786 N N . VAL A 1 93 ? 18.940 0.564 0.656 1.00 46.44 93 VAL A N 1
ATOM 787 C CA . VAL A 1 93 ? 17.802 -0.238 1.097 1.00 46.44 93 VAL A CA 1
ATOM 788 C C . VAL A 1 93 ? 18.104 -0.725 2.505 1.00 46.44 93 VAL A C 1
ATOM 790 O O . VAL A 1 93 ? 18.995 -1.542 2.725 1.00 46.44 93 VAL A O 1
ATOM 793 N N . ILE A 1 94 ? 17.360 -0.147 3.454 1.00 51.91 94 ILE A N 1
ATOM 794 C CA . ILE A 1 94 ? 16.909 -0.823 4.678 1.00 51.91 94 ILE A CA 1
ATOM 795 C C . ILE A 1 94 ? 16.715 -2.295 4.342 1.00 51.91 94 ILE A C 1
ATOM 797 O O . ILE A 1 94 ? 16.068 -2.549 3.335 1.00 51.91 94 ILE A O 1
ATOM 801 N N . ASP A 1 95 ? 17.263 -3.202 5.148 1.00 59.59 95 ASP A N 1
ATOM 802 C CA . ASP A 1 95 ? 17.251 -4.655 4.950 1.00 59.59 95 ASP A CA 1
ATOM 803 C C . ASP A 1 95 ? 16.179 -5.126 3.947 1.00 59.59 95 ASP A C 1
ATOM 805 O O . ASP A 1 95 ? 14.977 -5.037 4.212 1.00 59.59 95 ASP A O 1
ATOM 809 N N . LYS A 1 96 ? 16.610 -5.510 2.735 1.00 62.56 96 LYS A N 1
ATOM 810 C CA . LYS A 1 96 ? 15.729 -5.811 1.587 1.00 62.56 96 LYS A CA 1
ATOM 811 C C . LYS A 1 96 ? 14.631 -6.811 1.967 1.00 62.56 96 LYS A C 1
ATOM 813 O O . LYS A 1 96 ? 13.522 -6.749 1.441 1.00 62.56 96 LYS A O 1
ATOM 818 N N . GLU A 1 97 ? 14.942 -7.688 2.913 1.00 67.19 97 GLU A N 1
ATOM 819 C CA . GLU A 1 97 ? 14.018 -8.644 3.506 1.00 67.19 97 GLU A CA 1
ATOM 820 C C . GLU A 1 97 ? 12.843 -7.965 4.234 1.00 67.19 97 GLU A C 1
ATOM 822 O O . GLU A 1 97 ? 11.686 -8.319 4.005 1.00 67.19 97 GLU A O 1
ATOM 827 N N . GLU A 1 98 ? 13.100 -6.931 5.037 1.00 68.62 98 GLU A N 1
ATOM 828 C CA . GLU A 1 98 ? 12.071 -6.185 5.773 1.00 68.62 98 GLU A CA 1
ATOM 829 C C . GLU A 1 98 ? 11.193 -5.351 4.821 1.00 68.62 98 GLU A C 1
ATOM 831 O O . GLU A 1 98 ? 9.975 -5.250 4.994 1.00 68.62 98 GLU A O 1
ATOM 836 N N . ALA A 1 99 ? 11.791 -4.811 3.753 1.00 68.00 99 ALA A N 1
ATOM 837 C CA . ALA A 1 99 ? 11.076 -4.135 2.669 1.00 68.00 99 ALA A CA 1
ATOM 838 C C . ALA A 1 99 ? 10.088 -5.077 1.959 1.00 68.00 99 ALA A C 1
ATOM 840 O O . ALA A 1 99 ? 8.905 -4.763 1.788 1.00 68.00 99 ALA A O 1
ATOM 841 N N . GLU A 1 100 ? 10.566 -6.260 1.568 1.00 73.44 100 GLU A N 1
ATOM 842 C CA . GLU A 1 100 ? 9.753 -7.288 0.918 1.00 73.44 100 GLU A CA 1
ATOM 843 C C . GLU A 1 100 ? 8.645 -7.796 1.845 1.00 73.44 100 GLU A C 1
ATOM 845 O O . GLU A 1 100 ? 7.500 -7.970 1.414 1.00 73.44 100 GLU A O 1
ATOM 850 N N . ARG A 1 101 ? 8.953 -7.958 3.134 1.00 77.94 101 ARG A N 1
ATOM 851 C CA . ARG A 1 101 ? 8.003 -8.340 4.181 1.00 77.94 101 ARG A CA 1
ATOM 852 C C . ARG A 1 101 ? 6.895 -7.306 4.367 1.00 77.94 101 ARG A C 1
ATOM 854 O O . ARG A 1 101 ? 5.720 -7.680 4.378 1.00 77.94 101 ARG A O 1
ATOM 861 N N . CYS A 1 102 ? 7.245 -6.019 4.419 1.00 74.44 102 CYS A N 1
ATOM 862 C CA . CYS A 1 102 ? 6.292 -4.910 4.483 1.00 74.44 102 CYS A CA 1
ATOM 863 C C . CYS A 1 102 ? 5.300 -4.943 3.321 1.00 74.44 102 CYS A C 1
ATOM 865 O O . CYS A 1 102 ? 4.082 -4.875 3.496 1.00 74.44 102 CYS A O 1
ATOM 867 N N . ILE A 1 103 ? 5.815 -5.139 2.116 1.00 74.50 103 ILE A N 1
ATOM 868 C CA . ILE A 1 103 ? 5.005 -5.113 0.902 1.00 74.50 103 ILE A CA 1
ATOM 869 C C . ILE A 1 103 ? 4.143 -6.351 0.782 1.00 74.50 103 ILE A C 1
ATOM 871 O O . ILE A 1 103 ? 3.000 -6.260 0.336 1.00 74.50 103 ILE A O 1
ATOM 875 N N . LYS A 1 104 ? 4.660 -7.508 1.194 1.00 83.25 104 LYS A N 1
ATOM 876 C CA . LYS A 1 104 ? 3.870 -8.730 1.282 1.00 83.25 104 LYS A CA 1
ATOM 877 C C . LYS A 1 104 ? 2.702 -8.546 2.252 1.00 83.25 104 LYS A C 1
ATOM 879 O O . LYS A 1 104 ? 1.572 -8.837 1.871 1.00 83.25 104 LYS A O 1
ATOM 884 N N . ALA A 1 105 ? 2.947 -7.996 3.442 1.00 83.25 105 ALA A N 1
ATOM 885 C CA . ALA A 1 105 ? 1.899 -7.720 4.424 1.00 83.25 105 ALA A CA 1
ATOM 886 C C . ALA A 1 105 ? 0.861 -6.709 3.900 1.00 83.25 105 ALA A C 1
ATOM 888 O O . ALA A 1 105 ? -0.339 -6.917 4.061 1.00 83.25 105 ALA A O 1
ATOM 889 N N . LEU A 1 106 ? 1.295 -5.651 3.204 1.00 79.12 106 LEU A N 1
ATOM 890 C CA . LEU A 1 106 ? 0.390 -4.669 2.596 1.00 79.12 106 LEU A CA 1
ATOM 891 C C . LEU A 1 106 ? -0.431 -5.256 1.439 1.00 79.12 106 LEU A C 1
ATOM 893 O O . LEU A 1 106 ? -1.620 -4.958 1.325 1.00 79.12 106 LEU A O 1
ATOM 897 N N . LYS A 1 107 ? 0.165 -6.104 0.591 1.00 83.25 107 LYS A N 1
ATOM 898 C CA . LYS A 1 107 ? -0.554 -6.825 -0.473 1.00 83.25 107 LYS A CA 1
ATOM 899 C C . LYS A 1 107 ? -1.613 -7.757 0.105 1.00 83.25 107 LYS A C 1
ATOM 901 O O . LYS A 1 107 ? -2.742 -7.746 -0.378 1.00 83.25 107 LYS A O 1
ATOM 906 N N . GLU A 1 108 ? -1.257 -8.512 1.140 1.00 87.62 108 GLU A N 1
ATOM 907 C CA . GLU A 1 108 ? -2.179 -9.421 1.819 1.00 87.62 108 GLU A CA 1
ATOM 908 C C . GLU A 1 108 ? -3.316 -8.646 2.486 1.00 87.62 108 GLU A C 1
ATOM 910 O O . GLU A 1 108 ? -4.482 -8.993 2.328 1.00 87.62 108 GLU A O 1
ATOM 915 N N . MET A 1 109 ? -3.007 -7.514 3.125 1.00 84.31 109 MET A N 1
ATOM 916 C CA . MET A 1 109 ? -4.022 -6.618 3.670 1.00 84.31 109 MET A CA 1
ATOM 917 C C . MET A 1 109 ? -4.967 -6.121 2.579 1.00 84.31 109 MET A C 1
ATOM 919 O O . MET A 1 109 ? -6.173 -6.188 2.775 1.00 84.31 109 MET A O 1
ATOM 923 N N . MET A 1 110 ? -4.459 -5.642 1.438 1.00 83.06 110 MET A N 1
ATOM 924 C CA . MET A 1 110 ? -5.316 -5.180 0.339 1.00 83.06 110 MET A CA 1
ATOM 925 C C . MET A 1 110 ? -6.184 -6.301 -0.235 1.00 83.06 110 MET A C 1
ATOM 927 O O . MET A 1 110 ? -7.342 -6.057 -0.570 1.00 83.06 110 MET A O 1
ATOM 931 N N . HIS A 1 111 ? -5.647 -7.520 -0.333 1.00 87.88 111 HIS A N 1
ATOM 932 C CA . HIS A 1 111 ? -6.415 -8.683 -0.761 1.00 87.88 111 HIS A CA 1
ATOM 933 C C . HIS A 1 111 ? -7.546 -8.983 0.226 1.00 87.88 111 HIS A C 1
ATOM 935 O O . HIS A 1 111 ? -8.711 -8.989 -0.168 1.00 87.88 111 HIS A O 1
ATOM 941 N N . LEU A 1 112 ? -7.211 -9.146 1.508 1.00 87.19 112 LEU A N 1
ATOM 942 C CA . LEU A 1 112 ? -8.160 -9.465 2.572 1.00 87.19 112 LEU A CA 1
ATOM 943 C C . LEU A 1 112 ? -9.198 -8.359 2.782 1.00 87.19 112 LEU A C 1
ATOM 945 O O . LEU A 1 112 ? -10.350 -8.663 3.065 1.00 87.19 112 LEU A O 1
ATOM 949 N N . PHE A 1 113 ? -8.842 -7.089 2.580 1.00 83.38 113 PHE A N 1
ATOM 950 C CA . PHE A 1 113 ? -9.780 -5.965 2.674 1.00 83.38 113 PHE A CA 1
ATOM 951 C C . PHE A 1 113 ? -10.935 -6.069 1.664 1.00 83.38 113 PHE A C 1
ATOM 953 O O . PHE A 1 113 ? -12.023 -5.560 1.918 1.00 83.38 113 PHE A O 1
ATOM 960 N N . GLY A 1 114 ? -10.701 -6.720 0.520 1.00 83.75 114 GLY A N 1
ATOM 961 C CA . GLY A 1 114 ? -11.721 -6.983 -0.496 1.00 83.75 114 GLY A CA 1
ATOM 962 C C . GLY A 1 114 ? -12.474 -8.304 -0.314 1.00 83.75 114 GLY A C 1
ATOM 963 O O . GLY A 1 114 ? -13.415 -8.564 -1.064 1.00 83.75 114 GLY A O 1
ATOM 964 N N . VAL A 1 115 ? -12.073 -9.151 0.640 1.00 87.50 115 VAL A N 1
ATOM 965 C CA . VAL A 1 115 ? -12.721 -10.444 0.886 1.00 87.50 115 VAL A CA 1
ATOM 966 C C . VAL A 1 115 ? -13.994 -10.233 1.697 1.00 87.50 115 VAL A C 1
ATOM 968 O O . VAL A 1 115 ? -13.969 -9.669 2.788 1.00 87.50 115 VAL A O 1
ATOM 971 N N . PHE A 1 116 ? -15.108 -10.737 1.171 1.00 83.25 116 PHE A N 1
ATOM 972 C CA . PHE A 1 116 ? -16.386 -10.771 1.870 1.00 83.25 116 PHE A CA 1
ATOM 973 C C . PHE A 1 116 ? -16.581 -12.149 2.509 1.00 83.25 116 PHE A C 1
ATOM 975 O O . PHE A 1 116 ? -16.654 -13.157 1.801 1.00 83.25 116 PHE A O 1
ATOM 982 N N . THR A 1 117 ? -16.640 -12.216 3.839 1.00 83.38 117 THR A N 1
ATOM 983 C CA . THR A 1 117 ? -16.737 -13.492 4.559 1.00 83.38 117 THR A CA 1
ATOM 984 C C . THR A 1 117 ? -18.191 -13.913 4.772 1.00 83.38 117 THR A C 1
ATOM 986 O O . THR A 1 117 ? -19.109 -13.094 4.807 1.00 83.38 117 THR A O 1
ATOM 989 N N . VAL A 1 118 ? -18.431 -15.212 4.981 1.00 84.00 118 VAL A N 1
ATOM 990 C CA . VAL A 1 118 ? -19.780 -15.729 5.294 1.00 84.00 118 VAL A CA 1
ATOM 991 C C . VAL A 1 118 ? -20.337 -15.095 6.576 1.00 84.00 118 VAL A C 1
ATOM 993 O O . VAL A 1 118 ? -21.537 -14.838 6.665 1.00 84.00 118 VAL A O 1
ATOM 996 N N . GLY A 1 119 ? -19.468 -14.782 7.544 1.00 82.19 119 GLY A N 1
ATOM 997 C CA . GLY A 1 119 ? -19.841 -14.084 8.774 1.00 82.19 119 GLY A CA 1
ATOM 998 C C . GLY A 1 119 ? -20.322 -12.643 8.557 1.00 82.19 119 GLY A C 1
ATOM 999 O O . GLY A 1 119 ? -21.042 -12.116 9.408 1.00 82.19 119 GLY A O 1
ATOM 1000 N N . ASP A 1 120 ? -19.976 -12.016 7.429 1.00 85.56 120 ASP A N 1
ATOM 1001 C CA . ASP A 1 120 ? -20.449 -10.673 7.074 1.00 85.56 120 ASP A CA 1
ATOM 1002 C C . ASP A 1 120 ? -21.895 -10.696 6.559 1.00 85.56 120 ASP A C 1
ATOM 1004 O O . ASP A 1 120 ? -22.672 -9.798 6.883 1.00 85.56 120 ASP A O 1
ATOM 1008 N N . ALA A 1 121 ? -22.292 -11.747 5.828 1.00 87.69 121 ALA A N 1
ATOM 1009 C CA . ALA A 1 121 ? -23.682 -11.960 5.407 1.00 87.69 121 ALA A CA 1
ATOM 1010 C C . ALA A 1 121 ? -24.560 -12.569 6.507 1.00 87.69 121 ALA A C 1
ATOM 1012 O O . ALA A 1 121 ? -25.730 -12.211 6.635 1.00 87.69 121 ALA A O 1
ATOM 1013 N N . LEU A 1 122 ? -24.014 -13.507 7.286 1.00 89.12 122 LEU A N 1
ATOM 1014 C CA . LEU A 1 122 ? -24.740 -14.274 8.297 1.00 89.12 122 LEU A CA 1
ATOM 1015 C C . LEU A 1 122 ? -24.080 -14.071 9.670 1.00 89.12 122 LEU A C 1
ATOM 1017 O O . LEU A 1 122 ? -23.203 -14.846 10.057 1.00 89.12 122 LEU A O 1
ATOM 1021 N N . PRO A 1 123 ? -24.509 -13.059 10.453 1.00 83.75 123 PRO A N 1
ATOM 1022 C CA . PRO A 1 123 ? -23.845 -12.676 11.702 1.00 83.75 123 PRO A CA 1
ATOM 1023 C C . PRO A 1 123 ? -23.723 -13.799 12.740 1.00 83.75 123 PRO A C 1
ATOM 1025 O O . PRO A 1 123 ? -22.770 -13.820 13.515 1.00 83.75 123 PRO A O 1
ATOM 1028 N N . PHE A 1 124 ? -24.656 -14.754 12.748 1.00 86.75 124 PHE A N 1
ATOM 1029 C CA . PHE A 1 124 ? -24.636 -15.908 13.653 1.00 86.75 124 PHE A CA 1
ATOM 1030 C C . PHE A 1 124 ? -23.589 -16.971 13.274 1.00 86.75 124 PHE A C 1
ATOM 1032 O O . PHE A 1 124 ? -23.290 -17.838 14.089 1.00 86.75 124 PHE A O 1
ATOM 1039 N N . LEU A 1 125 ? -22.991 -16.896 12.078 1.00 85.25 125 LEU A N 1
ATOM 1040 C CA . LEU A 1 125 ? -21.871 -17.744 11.651 1.00 85.25 125 LEU A CA 1
ATOM 1041 C C . LEU A 1 125 ? -20.501 -17.083 11.859 1.00 85.25 125 LEU A C 1
ATOM 1043 O O . LEU A 1 125 ? -19.494 -17.699 11.543 1.00 85.25 125 LEU A O 1
ATOM 1047 N N . LYS A 1 126 ? -20.421 -15.878 12.446 1.00 80.06 126 LYS A N 1
ATOM 1048 C CA . LYS A 1 126 ? -19.141 -15.174 12.689 1.00 80.06 126 LYS A CA 1
ATOM 1049 C C . LYS A 1 126 ? -18.138 -15.940 13.550 1.00 80.06 126 LYS A C 1
ATOM 1051 O O . LYS A 1 126 ? -16.942 -15.693 13.456 1.00 80.06 126 LYS A O 1
ATOM 1056 N N . TRP A 1 127 ? -18.617 -16.830 14.416 1.00 80.56 127 TRP A N 1
ATOM 1057 C CA . TRP A 1 127 ? -17.757 -17.674 15.248 1.00 80.56 127 TRP A CA 1
ATOM 1058 C C . TRP A 1 127 ? -17.062 -18.784 14.445 1.00 80.56 127 TRP A C 1
ATOM 1060 O O . TRP A 1 127 ? -16.062 -19.331 14.905 1.00 80.56 127 TRP A O 1
ATOM 1070 N N . PHE A 1 128 ? -17.570 -19.091 13.249 1.00 79.81 128 PHE A N 1
ATOM 1071 C CA . PHE A 1 128 ? -17.034 -20.094 12.346 1.00 79.81 128 PHE A CA 1
ATOM 1072 C C . PHE A 1 128 ? -16.299 -19.376 11.206 1.00 79.81 128 PHE A C 1
ATOM 1074 O O . PHE A 1 128 ? -16.917 -18.807 10.307 1.00 79.81 128 PHE A O 1
ATOM 1081 N N . ASP A 1 129 ? -14.967 -19.352 11.269 1.00 80.81 129 ASP A N 1
ATOM 1082 C CA . ASP A 1 129 ? -14.102 -18.701 10.274 1.00 80.81 129 ASP A CA 1
ATOM 1083 C C . ASP A 1 129 ? -14.051 -19.512 8.967 1.00 80.81 129 ASP A C 1
ATOM 1085 O O . ASP A 1 129 ? -13.057 -20.164 8.638 1.00 80.81 129 ASP A O 1
ATOM 1089 N N . PHE A 1 130 ? -15.169 -19.531 8.236 1.00 75.31 130 PHE A N 1
ATOM 1090 C CA . PHE A 1 130 ? -15.280 -20.210 6.949 1.00 75.31 130 PHE A CA 1
ATOM 1091 C C . PHE A 1 130 ? -14.248 -19.642 5.967 1.00 75.31 130 PHE A C 1
ATOM 1093 O O . PHE A 1 130 ? -14.341 -18.487 5.554 1.00 75.31 130 PHE A O 1
ATOM 1100 N N . GLY A 1 131 ? -13.269 -20.472 5.592 1.00 75.56 131 GLY A N 1
ATOM 1101 C CA . GLY A 1 131 ? -12.176 -20.090 4.692 1.00 75.56 131 GLY A CA 1
ATOM 1102 C C . GLY A 1 131 ? -10.939 -19.506 5.384 1.00 75.56 131 GLY A C 1
ATOM 1103 O O . GLY A 1 131 ? -9.978 -19.177 4.696 1.00 75.56 131 GLY A O 1
ATOM 1104 N N . GLY A 1 132 ? -10.923 -19.394 6.720 1.00 85.38 132 GLY A N 1
ATOM 1105 C CA . GLY A 1 132 ? -9.753 -18.923 7.475 1.00 85.38 132 GLY A CA 1
ATOM 1106 C C . GLY A 1 132 ? -9.434 -17.432 7.296 1.00 85.38 132 GLY A C 1
ATOM 1107 O O . GLY A 1 132 ? -8.359 -16.974 7.689 1.00 85.38 132 GLY A O 1
ATOM 1108 N N . HIS A 1 133 ? -10.331 -16.669 6.669 1.00 85.31 133 HIS A N 1
ATOM 1109 C CA . HIS A 1 133 ? -10.097 -15.279 6.285 1.00 85.31 133 HIS A CA 1
ATOM 1110 C C . HIS A 1 133 ? -9.988 -14.354 7.498 1.00 85.31 133 HIS A C 1
ATOM 1112 O O . HIS A 1 133 ? -9.130 -13.473 7.520 1.00 85.31 133 HIS A O 1
ATOM 1118 N N . VAL A 1 134 ? -10.799 -14.572 8.537 1.00 84.00 134 VAL A N 1
ATOM 1119 C CA . VAL A 1 134 ? -10.745 -13.771 9.769 1.00 84.00 134 VAL A CA 1
ATOM 1120 C C . VAL A 1 134 ? -9.434 -14.027 10.515 1.00 84.00 134 VAL A C 1
ATOM 1122 O O . VAL A 1 134 ? -8.852 -13.106 11.094 1.00 84.00 134 VAL A O 1
ATOM 1125 N N . THR A 1 135 ? -8.934 -15.262 10.488 1.00 87.00 135 THR A N 1
ATOM 1126 C CA . THR A 1 135 ? -7.631 -15.622 11.057 1.00 87.00 135 THR A CA 1
ATOM 1127 C C . THR A 1 135 ? -6.491 -14.979 10.268 1.00 87.00 135 THR A C 1
ATOM 1129 O O . THR A 1 135 ? -5.663 -14.290 10.868 1.00 87.00 135 THR A O 1
ATOM 1132 N N . ALA A 1 136 ? -6.509 -15.079 8.936 1.00 87.94 136 ALA A N 1
ATOM 1133 C CA . ALA A 1 136 ? -5.527 -14.430 8.065 1.00 87.94 136 ALA A CA 1
ATOM 1134 C C . ALA A 1 136 ? -5.504 -12.899 8.240 1.00 87.94 136 ALA A C 1
ATOM 1136 O O . ALA A 1 136 ? -4.433 -12.291 8.296 1.00 87.94 136 ALA A O 1
ATOM 1137 N N . MET A 1 137 ? -6.669 -12.262 8.417 1.00 87.12 137 MET A N 1
ATOM 1138 C CA . MET A 1 137 ? -6.772 -10.828 8.725 1.00 87.12 137 MET A CA 1
ATOM 1139 C C . MET A 1 137 ? -6.079 -10.472 10.043 1.00 87.12 137 MET A C 1
ATOM 1141 O O . MET A 1 137 ? -5.358 -9.476 10.109 1.00 87.12 137 MET A O 1
ATOM 1145 N N . LYS A 1 138 ? -6.261 -11.278 11.096 1.00 86.69 138 LYS A N 1
ATOM 1146 C CA . LYS A 1 138 ? -5.611 -11.043 12.397 1.00 86.69 138 LYS A CA 1
ATOM 1147 C C . LYS A 1 138 ? -4.097 -11.200 12.313 1.00 86.69 138 LYS A C 1
ATOM 1149 O O . LYS A 1 138 ? -3.376 -10.407 12.913 1.00 86.69 138 LYS A O 1
ATOM 1154 N N . GLU A 1 139 ? -3.613 -12.210 11.600 1.00 89.25 139 GLU A N 1
ATOM 1155 C CA . GLU A 1 139 ? -2.178 -12.430 11.401 1.00 89.25 139 GLU A CA 1
ATOM 1156 C C . GLU A 1 139 ? -1.549 -11.296 10.594 1.00 89.25 139 GLU A C 1
ATOM 1158 O O . GLU A 1 139 ? -0.560 -10.709 11.031 1.00 89.25 139 GLU A O 1
ATOM 1163 N N . THR A 1 140 ? -2.188 -10.906 9.491 1.00 86.44 140 THR A N 1
ATOM 1164 C CA . THR A 1 140 ? -1.750 -9.782 8.653 1.00 86.44 140 THR A CA 1
ATOM 1165 C C . THR A 1 140 ? -1.758 -8.464 9.429 1.00 86.44 140 THR A C 1
ATOM 1167 O O . THR A 1 140 ? -0.815 -7.684 9.322 1.00 86.44 140 THR A O 1
ATOM 1170 N N . SER A 1 141 ? -2.768 -8.225 10.276 1.00 83.25 141 SER A N 1
ATOM 1171 C CA . SER A 1 141 ? -2.813 -7.039 11.142 1.00 83.25 141 SER A CA 1
ATOM 1172 C C . SER A 1 141 ? -1.648 -7.009 12.128 1.00 83.25 141 SER A C 1
ATOM 1174 O O . SER A 1 141 ? -1.012 -5.971 12.269 1.00 83.25 141 SER A O 1
ATOM 1176 N N . LYS A 1 142 ? -1.333 -8.136 12.784 1.00 86.31 142 LYS A N 1
ATOM 1177 C CA . LYS A 1 142 ? -0.176 -8.221 13.693 1.00 86.31 142 LYS A CA 1
ATOM 1178 C C . LYS A 1 142 ? 1.128 -7.941 12.962 1.00 86.31 142 LYS A C 1
ATOM 1180 O O . LYS A 1 142 ? 2.043 -7.365 13.540 1.00 86.31 142 LYS A O 1
ATOM 1185 N N . GLU A 1 143 ? 1.227 -8.389 11.719 1.00 83.75 143 GLU A N 1
ATOM 1186 C CA . GLU A 1 143 ? 2.416 -8.192 10.910 1.00 83.75 143 GLU A CA 1
ATOM 1187 C C . GLU A 1 143 ? 2.608 -6.723 10.530 1.00 83.75 143 GLU A C 1
ATOM 1189 O O . GLU A 1 143 ? 3.683 -6.168 10.743 1.00 83.75 143 GLU A O 1
ATOM 1194 N N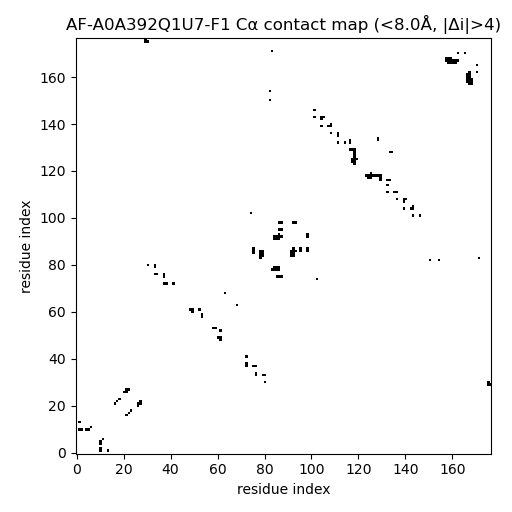 . LEU A 1 144 ? 1.538 -6.059 10.090 1.00 79.19 144 LEU A N 1
ATOM 1195 C CA . LEU A 1 144 ? 1.543 -4.621 9.828 1.00 79.19 144 LEU A CA 1
ATOM 1196 C C . LEU A 1 144 ? 1.815 -3.786 11.080 1.00 79.19 144 LEU A C 1
ATOM 1198 O O . LEU A 1 144 ? 2.551 -2.807 10.994 1.00 79.19 144 LEU A O 1
ATOM 1202 N N . ASP A 1 145 ? 1.276 -4.174 12.237 1.00 81.81 145 ASP A N 1
ATOM 1203 C CA . ASP A 1 145 ? 1.541 -3.477 13.498 1.00 81.81 145 ASP A CA 1
ATOM 1204 C C . ASP A 1 145 ? 3.033 -3.554 13.876 1.00 81.81 145 ASP A C 1
ATOM 1206 O O . ASP A 1 145 ? 3.599 -2.566 14.340 1.00 81.81 145 ASP A O 1
ATOM 1210 N N . LYS A 1 146 ? 3.717 -4.685 13.630 1.00 79.56 146 LYS A N 1
ATOM 1211 C CA . LYS A 1 146 ? 5.178 -4.785 13.833 1.00 79.56 146 LYS A CA 1
ATOM 1212 C C . LYS A 1 146 ? 5.946 -3.850 12.904 1.00 79.56 146 LYS A C 1
ATOM 1214 O O . LYS A 1 146 ? 6.864 -3.178 13.360 1.00 79.56 146 LYS A O 1
ATOM 1219 N N . ILE A 1 147 ? 5.559 -3.795 11.630 1.00 70.75 147 ILE A N 1
ATOM 1220 C CA . ILE A 1 147 ? 6.206 -2.939 10.629 1.00 70.75 147 ILE A CA 1
ATOM 1221 C C . ILE A 1 147 ? 6.008 -1.457 10.977 1.00 70.75 147 ILE A C 1
ATOM 1223 O O . ILE A 1 147 ? 6.954 -0.678 10.903 1.00 70.75 147 ILE A O 1
ATOM 1227 N N . LEU A 1 148 ? 4.803 -1.064 11.403 1.00 70.25 148 LEU A N 1
ATOM 1228 C CA . LEU A 1 148 ? 4.507 0.296 11.866 1.00 70.25 148 LEU A CA 1
ATOM 1229 C C . LEU A 1 148 ? 5.327 0.659 13.104 1.00 70.25 148 LEU A C 1
ATOM 1231 O O . LEU A 1 148 ? 5.960 1.708 13.113 1.00 70.25 148 LEU A O 1
ATOM 1235 N N . ASN A 1 149 ? 5.405 -0.235 14.092 1.00 69.38 149 ASN A N 1
ATOM 1236 C CA . ASN A 1 149 ? 6.250 -0.024 15.267 1.00 69.38 149 ASN A CA 1
ATOM 1237 C C . ASN A 1 149 ? 7.736 0.089 14.892 1.00 69.38 149 ASN A C 1
ATOM 1239 O O . ASN A 1 149 ? 8.450 0.899 15.470 1.00 69.38 149 ASN A O 1
ATOM 1243 N N . PHE A 1 150 ? 8.216 -0.691 13.920 1.00 61.59 150 PHE A N 1
ATOM 1244 C CA . PHE A 1 150 ? 9.583 -0.561 13.415 1.00 61.59 150 PHE A CA 1
ATOM 1245 C C . PHE A 1 150 ? 9.810 0.791 12.727 1.00 61.59 150 PHE A C 1
ATOM 1247 O O . PHE A 1 150 ? 10.831 1.430 12.964 1.00 61.59 150 PHE A O 1
ATOM 1254 N N . MET A 1 151 ? 8.854 1.260 11.920 1.00 62.28 151 MET A N 1
ATOM 1255 C CA . MET A 1 151 ? 8.920 2.589 11.304 1.00 62.28 151 MET A CA 1
ATOM 1256 C C . MET A 1 151 ? 8.900 3.702 12.359 1.00 62.28 151 MET A C 1
ATOM 1258 O O . MET A 1 151 ? 9.714 4.615 12.265 1.00 62.28 151 MET A O 1
ATOM 1262 N N . ASP A 1 152 ? 8.069 3.594 13.396 1.00 61.97 152 ASP A N 1
ATOM 1263 C CA . ASP A 1 152 ? 8.051 4.532 14.526 1.00 61.97 152 ASP A CA 1
ATOM 1264 C C . ASP A 1 152 ? 9.386 4.526 15.289 1.00 61.97 152 ASP A C 1
ATOM 1266 O O . ASP A 1 152 ? 9.914 5.587 15.616 1.00 61.97 152 ASP A O 1
ATOM 1270 N N . VAL A 1 153 ? 9.990 3.351 15.510 1.00 54.62 153 VAL A N 1
ATOM 1271 C CA . VAL A 1 153 ? 11.325 3.224 16.123 1.00 54.62 153 VAL A CA 1
ATOM 1272 C C . VAL A 1 153 ? 12.398 3.858 15.236 1.00 54.62 153 VAL A C 1
ATOM 1274 O O . VAL A 1 153 ?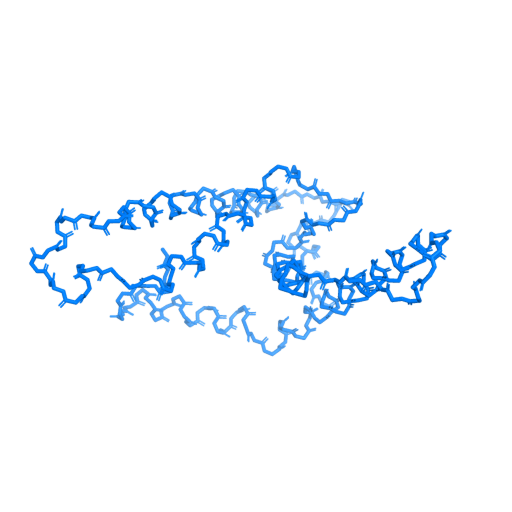 13.247 4.590 15.738 1.00 54.62 153 VAL A O 1
ATOM 1277 N N . MET A 1 154 ? 12.340 3.650 13.920 1.00 49.06 154 MET A N 1
ATOM 1278 C CA . MET A 1 154 ? 13.254 4.270 12.958 1.00 49.06 154 MET A CA 1
ATOM 1279 C C . MET A 1 154 ? 13.115 5.796 12.952 1.00 49.06 154 MET A C 1
ATOM 1281 O O . MET A 1 154 ? 14.130 6.491 12.987 1.00 49.06 154 MET A O 1
ATOM 1285 N N . ILE A 1 155 ? 11.887 6.319 12.977 1.00 55.38 155 ILE A N 1
ATOM 1286 C CA . ILE A 1 155 ? 11.605 7.756 13.095 1.00 55.38 155 ILE A CA 1
ATOM 1287 C C . ILE A 1 155 ? 12.133 8.289 14.436 1.00 55.38 155 ILE A C 1
ATOM 1289 O O . ILE A 1 155 ? 12.833 9.295 14.449 1.00 55.38 155 ILE A O 1
ATOM 1293 N N . SER A 1 156 ? 11.926 7.572 15.544 1.00 52.28 156 SER A N 1
ATOM 1294 C CA . SER A 1 156 ? 12.448 7.976 16.860 1.00 52.28 156 SER A CA 1
ATOM 1295 C C . SER A 1 156 ? 13.972 7.876 16.988 1.00 52.28 156 SER A C 1
ATOM 1297 O O . SER A 1 156 ? 14.570 8.599 17.771 1.00 52.28 156 SER A O 1
ATOM 1299 N N . SER A 1 157 ? 14.616 6.981 16.230 1.00 43.69 157 SER A N 1
ATOM 1300 C CA . SER A 1 157 ? 16.080 6.860 16.182 1.00 43.69 157 SER A CA 1
ATOM 1301 C C . SER A 1 157 ? 16.719 7.960 15.332 1.00 43.69 157 SER A C 1
ATOM 1303 O O . SER A 1 157 ? 17.901 8.269 15.484 1.00 43.69 157 SER A O 1
ATOM 1305 N N . LEU A 1 158 ? 15.927 8.554 14.436 1.00 44.09 158 LEU A N 1
ATOM 1306 C CA . LEU A 1 158 ? 16.287 9.752 13.694 1.00 44.09 158 LEU A CA 1
ATOM 1307 C C . LEU A 1 158 ? 16.077 10.999 14.565 1.00 44.09 158 LEU A C 1
ATOM 1309 O O . LEU A 1 158 ? 16.943 11.866 14.550 1.00 44.09 158 LEU A O 1
ATOM 1313 N N . ASP A 1 159 ? 15.031 11.052 15.397 1.00 40.66 159 ASP A N 1
ATOM 1314 C CA . ASP A 1 159 ? 14.851 12.106 16.409 1.00 40.66 159 ASP A CA 1
ATOM 1315 C C . ASP A 1 159 ? 16.025 12.123 17.411 1.00 40.66 159 ASP A C 1
ATOM 1317 O O . ASP A 1 159 ? 16.099 11.345 18.362 1.00 40.66 159 ASP A O 1
ATOM 1321 N N . GLY A 1 160 ? 16.975 13.034 17.184 1.00 42.66 160 GLY A N 1
ATOM 1322 C CA . GLY A 1 160 ? 18.154 13.244 18.026 1.00 42.66 160 GLY A CA 1
ATOM 1323 C C . GLY A 1 160 ? 19.482 12.732 17.459 1.00 42.66 160 GLY A C 1
ATOM 1324 O O . GLY A 1 160 ? 20.509 12.903 18.120 1.00 42.66 160 GLY A O 1
ATOM 1325 N N . THR A 1 161 ? 19.517 12.152 16.253 1.00 42.59 161 THR A N 1
ATOM 1326 C CA . THR A 1 161 ? 20.789 11.868 15.565 1.00 42.59 161 THR A CA 1
ATOM 1327 C C . THR A 1 161 ? 21.152 12.999 14.607 1.00 42.59 161 THR A C 1
ATOM 1329 O O . THR A 1 161 ? 20.377 13.395 13.740 1.00 42.59 161 THR A O 1
ATOM 1332 N N . THR A 1 162 ? 22.359 13.545 14.766 1.00 34.03 162 THR A N 1
ATOM 1333 C CA . THR A 1 162 ? 22.927 14.502 13.819 1.00 34.03 162 THR A CA 1
ATOM 1334 C C . THR A 1 162 ? 23.530 13.742 12.643 1.00 34.03 162 THR A C 1
ATOM 1336 O O . THR A 1 162 ? 24.513 13.015 12.789 1.00 34.03 162 THR A O 1
ATOM 1339 N N . ILE A 1 163 ? 22.946 13.899 11.459 1.00 42.34 163 ILE A N 1
ATOM 1340 C CA . ILE A 1 163 ? 23.511 13.382 10.210 1.00 42.34 163 ILE A CA 1
ATOM 1341 C C . ILE A 1 163 ? 24.300 14.542 9.597 1.00 42.34 163 ILE A C 1
ATOM 1343 O O . ILE A 1 163 ? 23.761 15.623 9.392 1.00 42.34 163 ILE A O 1
ATOM 1347 N N . GLU A 1 164 ? 25.607 14.363 9.390 1.00 41.81 164 GLU A N 1
ATOM 1348 C CA . GLU A 1 164 ? 26.497 15.409 8.843 1.00 41.81 164 GLU A CA 1
ATOM 1349 C C . GLU A 1 164 ? 26.483 16.742 9.628 1.00 41.81 164 GLU A C 1
ATOM 1351 O O . GLU A 1 164 ? 26.656 17.821 9.068 1.00 41.81 164 GLU A O 1
ATOM 1356 N N . GLY A 1 165 ? 26.287 16.683 10.951 1.00 40.56 165 GLY A N 1
ATOM 1357 C CA . GLY A 1 165 ? 26.289 17.870 11.819 1.00 40.56 165 GLY A CA 1
ATOM 1358 C C . GLY A 1 165 ? 24.978 18.662 11.836 1.00 40.56 165 GLY A C 1
ATOM 1359 O O . GLY A 1 165 ? 24.880 19.636 12.580 1.00 40.56 165 GLY A O 1
ATOM 1360 N N . PHE A 1 166 ? 23.962 18.221 11.091 1.00 41.72 166 PHE A N 1
ATOM 1361 C CA . PHE A 1 166 ? 22.611 18.765 11.152 1.00 41.72 166 PHE A CA 1
ATOM 1362 C C . PHE A 1 166 ? 21.673 17.763 11.816 1.00 41.72 166 PHE A C 1
ATOM 1364 O O . PHE A 1 166 ? 21.755 16.556 11.597 1.00 41.72 166 PHE A O 1
ATOM 1371 N N . ASP A 1 167 ? 20.795 18.276 12.668 1.00 43.50 167 ASP A N 1
ATOM 1372 C CA . ASP A 1 167 ? 19.759 17.488 13.323 1.00 43.50 167 ASP A CA 1
ATOM 1373 C C . ASP A 1 167 ? 18.819 16.852 12.276 1.00 43.50 167 ASP A C 1
ATOM 1375 O O . ASP A 1 167 ? 18.484 17.482 11.269 1.00 43.50 167 ASP A O 1
ATOM 1379 N N . ALA A 1 168 ? 18.422 15.592 12.474 1.00 47.19 168 ALA A N 1
ATOM 1380 C CA . ALA A 1 168 ? 17.610 14.873 11.495 1.00 47.19 168 ALA A CA 1
ATOM 1381 C C . ALA A 1 168 ? 16.244 15.534 11.269 1.00 47.19 168 ALA A C 1
ATOM 1383 O O . ALA A 1 168 ? 15.776 15.536 10.135 1.00 47.19 168 ALA A O 1
ATOM 1384 N N . ASP A 1 169 ? 15.634 16.151 12.288 1.00 46.22 169 ASP A N 1
ATOM 1385 C CA . ASP A 1 169 ? 14.403 16.935 12.122 1.00 46.22 169 ASP A CA 1
ATOM 1386 C C . ASP A 1 169 ? 14.666 18.184 11.261 1.00 46.22 169 ASP A C 1
ATOM 1388 O O . ASP A 1 169 ? 13.854 18.536 10.405 1.00 46.22 169 ASP A O 1
ATOM 1392 N N . THR A 1 170 ? 15.857 18.778 11.356 1.00 48.91 170 THR A N 1
ATOM 1393 C CA . THR A 1 170 ? 16.311 19.844 10.447 1.00 48.91 170 THR A CA 1
ATOM 1394 C C . THR A 1 170 ? 16.534 19.350 9.015 1.00 48.91 170 THR A C 1
ATOM 1396 O O . THR A 1 170 ? 16.125 20.040 8.085 1.00 48.91 170 THR A O 1
ATOM 1399 N N . ILE A 1 171 ? 17.122 18.166 8.805 1.00 48.00 171 ILE A N 1
ATOM 1400 C CA . ILE A 1 171 ? 17.314 17.577 7.464 1.00 48.00 171 ILE A CA 1
ATOM 1401 C C . ILE A 1 171 ? 15.983 17.150 6.851 1.00 48.00 171 ILE A C 1
ATOM 1403 O O . ILE A 1 171 ? 15.739 17.376 5.668 1.00 48.00 171 ILE A O 1
ATOM 1407 N N . ILE A 1 172 ? 15.093 16.565 7.647 1.00 50.19 172 ILE A N 1
ATOM 1408 C CA . ILE A 1 172 ? 13.738 16.221 7.228 1.00 50.19 172 ILE A CA 1
ATOM 1409 C C . ILE A 1 172 ? 13.010 17.511 6.850 1.00 50.19 172 ILE A C 1
ATOM 1411 O O . ILE A 1 172 ? 12.470 17.594 5.755 1.00 50.19 172 ILE A O 1
ATOM 1415 N N . LYS A 1 173 ? 13.073 18.568 7.669 1.00 50.28 173 LYS A N 1
ATOM 1416 C CA . LYS A 1 173 ? 12.482 19.876 7.341 1.00 50.28 173 LYS A CA 1
ATOM 1417 C C . LYS A 1 173 ? 13.121 20.554 6.128 1.00 50.28 173 LYS A C 1
ATOM 1419 O O . LYS A 1 173 ? 12.389 21.204 5.388 1.00 50.28 173 LYS A O 1
ATOM 1424 N N . SER A 1 174 ? 14.429 20.419 5.910 1.00 38.31 174 SER A N 1
ATOM 1425 C CA . SER A 1 174 ? 15.150 21.070 4.806 1.00 38.31 174 SER A CA 1
ATOM 1426 C C . SER A 1 174 ? 15.043 20.314 3.484 1.00 38.31 174 SER A C 1
ATOM 1428 O O . SER A 1 174 ? 14.970 20.945 2.442 1.00 38.31 174 S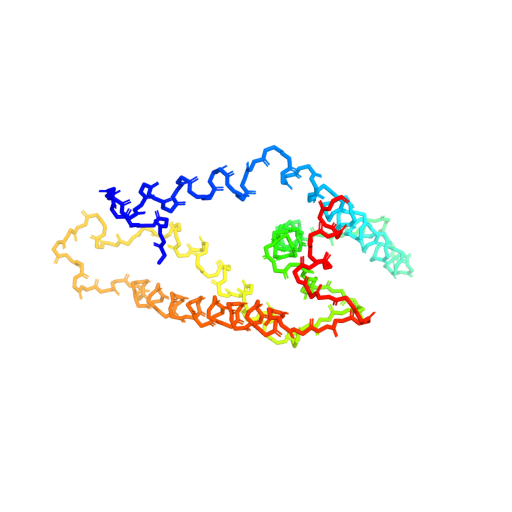ER A O 1
ATOM 1430 N N . THR A 1 175 ? 14.949 18.985 3.514 1.00 40.06 175 THR A N 1
ATOM 1431 C CA . THR A 1 175 ? 14.657 18.153 2.331 1.00 40.06 175 THR A CA 1
ATOM 1432 C C . THR A 1 175 ? 13.181 18.265 1.932 1.00 40.06 175 THR A C 1
ATOM 1434 O O . THR A 1 175 ? 12.802 17.997 0.795 1.00 40.06 175 THR A O 1
ATOM 1437 N N . ILE A 1 176 ? 12.331 18.668 2.880 1.00 44.28 176 ILE A N 1
ATOM 1438 C CA . ILE A 1 176 ? 10.909 18.935 2.671 1.00 44.28 176 ILE A CA 1
ATOM 1439 C C . ILE A 1 176 ? 10.647 20.393 2.256 1.00 44.28 176 ILE A C 1
ATOM 1441 O O . ILE A 1 176 ? 9.555 20.662 1.760 1.00 44.28 176 ILE A O 1
ATOM 1445 N N . LEU A 1 177 ? 11.582 21.336 2.424 1.00 30.97 177 LEU A N 1
ATOM 1446 C CA . LEU A 1 177 ? 11.412 22.724 1.970 1.00 30.97 17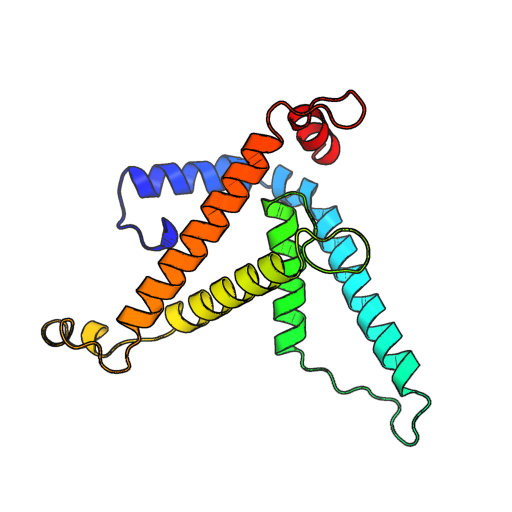7 LEU A CA 1
ATOM 1447 C C . LEU A 1 177 ? 11.786 22.913 0.500 1.00 30.97 177 LEU A C 1
ATOM 1449 O O . LEU A 1 177 ? 12.929 22.588 0.124 1.00 30.97 177 LEU A O 1
#

Nearest PDB structures (foldseek):
  7x2q-assembly2_B  TM=6.256E-01  e=2.413E-02  Salvia miltiorrhiza

InterPro domains:
  IPR001128 Cytochrome P450 [PF00067] (6-150)
  IPR036396 Cytochrome P450 superfamily [G3DSA:1.10.630.10] (1-169)
  IPR036396 Cytochrome P450 superfamily [SSF48264] (3-161)
  IPR050651 Plant Cytochrome P450 Monooxygenase [PTHR47947] (1-177)

Secondary structure (DSSP, 8-state):
-GGGSPSSHHHHHHHHHIIIIIS-HHHHHHTHHHHHHHHHHHHHHHHHHHHHHTTSTT-S-----HHHHHHHHHHHHHHHHHHSS-SSSSS--S-HHHHHHHHHHHHHHHHHHT---HHHH-GGGTTS-TTSHHHHHHHHHHHHHHHHHHHHHHHHHHTT-EETTEEHHHHHHHH--

Foldseek 3Di:
DLVPDPDDPVNVVVVCCCVPPCVDPLLVVLLVVQLVVLVVVLVVVVVVVLVVCVPPDDDNDDDDDVVVSVLQSVCQSPVCSVLVDGCDDDDDHDPVVLSVLLSVLVVLLVVLVPDDFPCNVPVVCVVPRVPCSVVSNVVSVVSNVVSVVVSVVSVVVLQPDDDVNHRSVVVVVVSSD

Sequence (177 aa):
MFVLAPYGSYWRQVRKITTLEILTHRRVEQLHHFRVLEVQNSIKEFYDVWCSKKNDESSNYVLVELKQWFTQLSFNIVLPMLVGKRYFGAINVIDKEEAERCIKALKEMMHLFGVFTVGDALPFLKWFDFGGHVTAMKETSKELDKILNFMDVMISSLDGTTIEGFDADTIIKSTIL

Organism: NCBI:txid97028